Protein AF-R6NV77-F1 (afdb_monomer_lite)

Radius of gyration: 31.21 Å; chains: 1; bounding box: 73×75×98 Å

Secondary structure (DSSP, 8-state):
-PPPPPP-PPP----HHHHHHHHHHHHHHHHHHHHHHHHHHHHHS-S-----------------------------------------------------------TT--SS--EEEEEEEEEETTTTEEE-HHHHHGGGB-S--EEE-TTSEEEE-SB--TT-EEEEEEETTEEEEEETTS-EEEEEEEEEETTEEEEEEEESSSEEEEEEEB---

Foldseek 3Di:
DDDDDDDDDDDPDDPPVNVVVVVVVVVVVVVVVVVVVVVCVVVVPPPDDDDDDDDDDDDDDDDDDDDDDDDDDDDDDDDDDDDDDDDDDDDDDDDDPDPPPPDPDDPDLLFFAWFFKFWAWKAQQVVRGTDGLCRLCPPQQPQGTKTTGSVQKIAGVRGDDPFRIAGWTDDPQKIWTQTPVRDIWIWHQPDDDVSHRAKIWTDRPRMTIIIGTDHDD

Sequence (217 aa):
MKAKHAEKRPKITISLWLFIAIIAFLVLLIIGITFYSVQRELNSDNKNNNTTIAATEQMTAAETTQAVTEETTEKSIQKTTEESTEKEEAAVEPTTQAIVVSGAESADKNLNFDAEMYPYKAFDNVGKRDASVKEVFGSVYGGEGITFDKNGLFSDNITQSEYNYGAYTVTDGVINMTYSNDKNKSAEIISYKGNVPSEIKIDYVGYDVYFKIGSAN

pLDDT: mean 70.78, std 26.71, range [26.73, 97.94]

Structure (mmCIF, N/CA/C/O backbone):
data_AF-R6NV77-F1
#
_entry.id   AF-R6NV77-F1
#
loop_
_atom_site.group_PDB
_atom_site.id
_atom_site.type_symbol
_atom_site.label_atom_id
_atom_site.label_alt_id
_atom_site.label_comp_id
_atom_site.label_asym_id
_atom_site.label_entity_id
_atom_site.label_seq_id
_atom_site.pdbx_PDB_ins_code
_atom_site.Cartn_x
_atom_site.Cartn_y
_atom_site.Cartn_z
_atom_site.occupancy
_atom_site.B_iso_or_equiv
_atom_site.auth_seq_id
_atom_site.auth_comp_id
_atom_site.auth_asym_id
_atom_site.auth_atom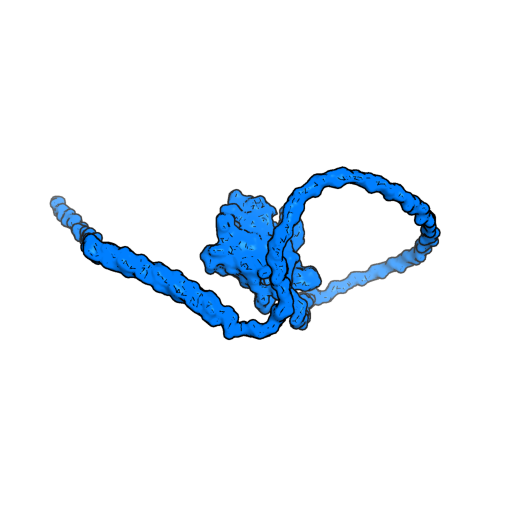_id
_atom_site.pdbx_PDB_model_num
ATOM 1 N N . MET A 1 1 ? 39.778 -28.084 -47.500 1.00 41.47 1 MET A N 1
ATOM 2 C CA . MET A 1 1 ? 38.915 -27.354 -46.543 1.00 41.47 1 MET A CA 1
ATOM 3 C C . MET A 1 1 ? 37.558 -27.138 -47.204 1.00 41.47 1 MET A C 1
ATOM 5 O O . MET A 1 1 ? 37.530 -26.585 -48.294 1.00 41.47 1 MET A O 1
ATOM 9 N N . LYS A 1 2 ? 36.460 -27.656 -46.634 1.00 48.25 2 LYS A N 1
ATOM 10 C CA . LYS A 1 2 ? 35.102 -27.486 -47.186 1.00 48.25 2 LYS A CA 1
ATOM 11 C C . LYS A 1 2 ? 34.475 -26.224 -46.589 1.00 48.25 2 LYS A C 1
ATOM 13 O O . LYS A 1 2 ? 34.337 -26.136 -45.372 1.00 48.25 2 LYS A O 1
ATOM 18 N N . ALA A 1 3 ? 34.128 -25.258 -47.435 1.00 53.84 3 ALA A N 1
ATOM 19 C CA . ALA A 1 3 ? 33.416 -24.053 -47.026 1.00 53.84 3 ALA A CA 1
ATOM 20 C C . ALA A 1 3 ? 31.988 -24.415 -46.585 1.00 53.84 3 ALA A C 1
ATOM 22 O O . ALA A 1 3 ? 31.255 -25.081 -47.316 1.00 53.84 3 ALA A O 1
ATOM 23 N N . LYS A 1 4 ? 31.603 -23.998 -45.374 1.00 55.06 4 LYS A N 1
ATOM 24 C CA . LYS A 1 4 ? 30.219 -24.069 -44.893 1.00 55.06 4 LYS A CA 1
ATOM 25 C C . LYS A 1 4 ? 29.412 -22.972 -45.589 1.00 55.06 4 LYS A C 1
ATOM 27 O O . LYS A 1 4 ? 29.751 -21.798 -45.474 1.00 55.06 4 LYS A O 1
ATOM 32 N N . HIS A 1 5 ? 28.354 -23.355 -46.299 1.00 58.06 5 HIS A N 1
ATOM 33 C CA . HIS A 1 5 ? 27.363 -22.414 -46.813 1.00 58.06 5 HIS A CA 1
ATOM 34 C C . HIS A 1 5 ? 26.634 -21.746 -45.640 1.00 58.06 5 HIS A C 1
ATOM 36 O O . HIS A 1 5 ? 26.087 -22.429 -44.778 1.00 58.06 5 HIS A O 1
ATOM 42 N N . ALA A 1 6 ? 26.642 -20.413 -45.608 1.00 62.34 6 ALA A N 1
ATOM 43 C CA . ALA A 1 6 ? 25.845 -19.625 -44.679 1.00 62.34 6 ALA A CA 1
ATOM 44 C C . ALA A 1 6 ? 24.372 -19.643 -45.115 1.00 62.34 6 ALA A C 1
ATOM 46 O O . ALA A 1 6 ? 24.039 -19.280 -46.246 1.00 62.34 6 ALA A O 1
ATOM 47 N N . GLU A 1 7 ? 23.500 -20.078 -44.213 1.00 64.56 7 GLU A N 1
ATOM 48 C CA . GLU A 1 7 ? 22.056 -20.159 -44.411 1.00 64.56 7 GLU A CA 1
ATOM 49 C C . GLU A 1 7 ? 21.443 -18.747 -44.359 1.00 64.56 7 GLU A C 1
ATOM 51 O O . GLU A 1 7 ? 21.644 -17.991 -43.403 1.00 64.56 7 GLU A O 1
ATOM 56 N N . LYS A 1 8 ? 20.733 -18.344 -45.421 1.00 64.06 8 LYS A N 1
ATOM 57 C CA . LYS A 1 8 ? 20.095 -17.023 -45.500 1.00 64.06 8 LYS A CA 1
ATOM 58 C C . LYS A 1 8 ? 18.827 -17.016 -44.646 1.00 64.06 8 LYS A C 1
ATOM 60 O O . LYS A 1 8 ? 17.858 -17.691 -44.975 1.00 64.06 8 LYS A O 1
ATOM 65 N N . ARG A 1 9 ? 18.815 -16.205 -43.583 1.00 63.31 9 ARG A N 1
ATOM 66 C CA . ARG A 1 9 ? 17.615 -15.953 -42.770 1.00 63.31 9 ARG A CA 1
ATOM 67 C C . ARG A 1 9 ? 16.578 -15.161 -43.584 1.00 63.31 9 ARG A C 1
ATOM 69 O O . ARG A 1 9 ? 16.954 -14.143 -44.177 1.00 63.31 9 ARG A O 1
ATOM 76 N N . PRO A 1 10 ? 15.299 -15.573 -43.613 1.00 60.91 10 PRO A N 1
ATOM 77 C CA . PRO A 1 10 ? 14.260 -14.826 -44.308 1.00 60.91 10 PRO A CA 1
ATOM 78 C C . PRO A 1 10 ? 14.007 -13.499 -43.582 1.00 60.91 10 PRO A C 1
ATOM 80 O O . PRO A 1 10 ? 13.713 -13.469 -42.389 1.00 60.91 10 PRO A O 1
ATOM 83 N N . LYS A 1 11 ? 14.143 -12.383 -44.303 1.00 62.22 11 LYS A N 1
ATOM 84 C CA . LYS A 1 11 ? 13.717 -11.066 -43.820 1.00 62.22 11 LYS A CA 1
ATOM 85 C C . LYS A 1 11 ? 12.216 -10.958 -44.068 1.00 62.22 11 LYS A C 1
ATOM 87 O O . LYS A 1 11 ? 11.791 -10.994 -45.218 1.00 62.22 11 LYS A O 1
ATOM 92 N N . ILE A 1 12 ? 11.425 -10.850 -43.004 1.00 64.19 12 ILE A N 1
ATOM 93 C CA . ILE A 1 12 ? 9.983 -10.607 -43.105 1.00 64.19 12 ILE A CA 1
ATOM 94 C C . ILE A 1 12 ? 9.796 -9.175 -43.617 1.00 64.19 12 ILE A C 1
ATOM 96 O O . ILE A 1 12 ? 9.986 -8.208 -42.885 1.00 64.19 12 ILE A O 1
ATOM 100 N N . THR A 1 13 ? 9.476 -9.036 -44.899 1.00 66.50 13 THR A N 1
ATOM 101 C CA . THR A 1 13 ? 9.107 -7.761 -45.517 1.00 66.50 13 THR A CA 1
ATOM 102 C C . THR A 1 13 ? 7.596 -7.603 -45.413 1.00 66.50 13 THR A C 1
ATOM 104 O O . THR A 1 13 ? 6.850 -8.196 -46.192 1.00 66.50 13 THR A O 1
ATOM 107 N N . ILE A 1 14 ? 7.133 -6.837 -44.426 1.00 69.12 14 ILE A N 1
ATOM 108 C CA . ILE A 1 14 ? 5.719 -6.463 -44.322 1.00 69.12 14 ILE A CA 1
ATOM 109 C C . ILE A 1 14 ? 5.406 -5.516 -45.482 1.00 69.12 14 ILE A C 1
ATOM 111 O O . ILE A 1 14 ? 6.092 -4.514 -45.678 1.00 69.12 14 ILE A O 1
ATOM 115 N N . SER A 1 15 ? 4.393 -5.861 -46.279 1.00 78.62 15 SER A N 1
ATOM 116 C CA . SER A 1 15 ? 3.932 -5.011 -47.377 1.00 78.62 15 SER A CA 1
ATOM 117 C C . SER A 1 15 ? 3.481 -3.658 -46.826 1.00 78.62 15 SER A C 1
ATOM 119 O O . SER A 1 15 ? 2.706 -3.606 -45.872 1.00 78.62 15 SER A O 1
ATOM 121 N N . LEU A 1 16 ? 3.928 -2.560 -47.441 1.00 75.00 16 LEU A N 1
ATOM 122 C CA . LEU A 1 16 ? 3.556 -1.195 -47.047 1.00 75.00 16 LEU A CA 1
ATOM 123 C C . LEU A 1 16 ? 2.028 -1.002 -47.005 1.00 75.00 16 LEU A C 1
ATOM 125 O O . LEU A 1 16 ? 1.507 -0.316 -46.132 1.00 75.00 16 LEU A O 1
ATOM 129 N N . TRP A 1 17 ? 1.306 -1.679 -47.900 1.00 77.50 17 TRP A N 1
ATOM 130 C CA . TRP A 1 17 ? -0.159 -1.696 -47.923 1.00 77.50 17 TRP A CA 1
ATOM 131 C C . TRP A 1 17 ? -0.771 -2.340 -46.675 1.00 77.50 17 TRP A C 1
ATOM 133 O O . TRP A 1 17 ? -1.757 -1.839 -46.139 1.00 77.50 17 TRP A O 1
ATOM 143 N N . LEU A 1 18 ? -0.163 -3.423 -46.181 1.00 81.25 18 LEU A N 1
ATOM 144 C CA . LEU A 1 18 ? -0.608 -4.097 -44.962 1.00 81.25 18 LEU A CA 1
ATOM 145 C C . LEU A 1 18 ? -0.386 -3.205 -43.735 1.00 81.25 18 LEU A C 1
ATOM 147 O O . LEU A 1 18 ? -1.237 -3.145 -42.855 1.00 81.25 18 LEU A O 1
ATOM 151 N N . PHE A 1 19 ? 0.720 -2.461 -43.705 1.00 84.00 19 PHE A N 1
ATOM 152 C CA . PHE A 1 19 ? 1.016 -1.519 -42.626 1.00 84.00 19 PHE A CA 1
ATOM 153 C C . PHE A 1 19 ? -0.011 -0.376 -42.548 1.00 84.00 19 PHE A C 1
ATOM 155 O O . PHE A 1 19 ? -0.514 -0.072 -41.469 1.00 84.00 19 PHE A O 1
ATOM 162 N N . ILE A 1 20 ? -0.395 0.201 -43.693 1.00 86.94 20 ILE A N 1
ATOM 163 C CA . ILE A 1 20 ? -1.418 1.260 -43.757 1.00 86.94 20 ILE A CA 1
ATOM 164 C C . ILE A 1 20 ? -2.790 0.732 -43.310 1.00 86.94 20 ILE A C 1
ATOM 166 O O . ILE A 1 20 ? -3.487 1.404 -42.550 1.00 86.94 20 ILE A O 1
ATOM 170 N N . ALA A 1 21 ? -3.164 -0.485 -43.723 1.00 88.00 21 ALA A N 1
ATOM 171 C CA . ALA A 1 21 ? -4.424 -1.109 -43.315 1.00 88.00 21 ALA A CA 1
ATOM 172 C C . ALA A 1 21 ? -4.501 -1.338 -41.795 1.00 88.00 21 ALA A C 1
ATOM 174 O O . ALA A 1 21 ? -5.539 -1.087 -41.184 1.00 88.00 21 ALA A O 1
ATOM 175 N N . ILE A 1 22 ? -3.393 -1.756 -41.173 1.00 88.75 22 ILE A N 1
ATOM 176 C CA . ILE A 1 22 ? -3.309 -1.941 -39.717 1.00 88.75 22 ILE A CA 1
ATOM 177 C C . ILE A 1 22 ? -3.490 -0.605 -38.989 1.00 88.75 22 ILE A C 1
ATOM 179 O O . ILE A 1 22 ? -4.245 -0.537 -38.023 1.00 88.75 22 ILE A O 1
ATOM 183 N N . ILE A 1 23 ? -2.851 0.467 -39.468 1.00 88.88 23 ILE A N 1
ATOM 184 C CA . ILE A 1 23 ? -2.994 1.798 -38.861 1.00 88.88 23 ILE A CA 1
ATOM 185 C C . ILE A 1 23 ? -4.442 2.288 -38.959 1.00 88.88 23 ILE A C 1
ATOM 187 O O . ILE A 1 23 ? -4.997 2.749 -37.965 1.00 88.88 23 ILE A O 1
ATOM 191 N N . ALA A 1 24 ? -5.076 2.145 -40.126 1.00 89.31 24 ALA A N 1
ATOM 192 C CA . ALA A 1 24 ? -6.474 2.535 -40.308 1.00 89.31 24 ALA A CA 1
ATOM 193 C C . ALA A 1 24 ? -7.413 1.768 -39.358 1.00 89.31 24 ALA A C 1
ATOM 195 O O . ALA A 1 24 ? -8.319 2.359 -38.769 1.00 89.31 24 ALA A O 1
ATOM 196 N N . PHE A 1 25 ? -7.161 0.472 -39.154 1.00 91.25 25 PHE A N 1
ATOM 197 C CA . PHE A 1 25 ? -7.913 -0.343 -38.203 1.00 91.25 25 PHE A CA 1
ATOM 198 C C . PHE A 1 25 ? -7.703 0.106 -36.749 1.00 91.25 25 PHE A C 1
ATOM 200 O O . PHE A 1 25 ? -8.674 0.222 -36.003 1.00 91.25 25 PHE A O 1
ATOM 207 N N . LEU A 1 26 ? -6.465 0.418 -36.350 1.00 89.50 26 LEU A N 1
ATOM 208 C CA . LEU A 1 26 ? -6.159 0.906 -35.000 1.00 89.50 26 LEU A CA 1
ATOM 209 C C . LEU A 1 26 ? -6.860 2.235 -34.693 1.00 89.50 26 LEU A C 1
ATOM 211 O O . LEU A 1 26 ? -7.395 2.401 -33.600 1.00 89.50 26 LEU A O 1
ATOM 215 N N . VAL A 1 27 ? -6.923 3.155 -35.660 1.00 91.75 27 VAL A N 1
ATOM 216 C CA . VAL A 1 27 ? -7.635 4.433 -35.491 1.00 91.75 27 VAL A CA 1
ATOM 217 C C . VAL A 1 27 ? -9.137 4.207 -35.289 1.00 91.75 27 VAL A C 1
ATOM 219 O O . VAL A 1 27 ? -9.721 4.781 -34.371 1.00 91.75 27 VAL A O 1
ATOM 222 N N . LEU A 1 28 ? -9.762 3.337 -36.089 1.00 91.00 28 LEU A N 1
ATOM 223 C CA . LEU A 1 28 ? -11.183 2.997 -35.926 1.00 91.00 28 LEU A CA 1
ATOM 224 C C . LEU A 1 28 ? -11.470 2.305 -34.589 1.00 91.00 28 LEU A C 1
ATOM 226 O O . LEU A 1 28 ? -12.510 2.555 -33.982 1.00 91.00 28 LEU A O 1
ATOM 230 N N . LEU A 1 29 ? -10.546 1.472 -34.112 1.00 91.75 29 LEU A N 1
ATOM 231 C CA . LEU A 1 29 ? -10.671 0.782 -32.832 1.00 91.75 29 LEU A CA 1
ATOM 232 C C . LEU A 1 29 ? -10.625 1.763 -31.652 1.00 91.75 29 LEU A C 1
ATOM 234 O O . LEU A 1 29 ? -11.455 1.662 -30.752 1.00 91.75 29 LEU A O 1
ATOM 238 N N . ILE A 1 30 ? -9.732 2.758 -31.690 1.00 89.06 30 ILE A N 1
ATOM 239 C CA . ILE A 1 30 ? -9.668 3.814 -30.666 1.00 89.06 30 ILE A CA 1
ATOM 240 C C . ILE A 1 30 ? -10.975 4.621 -30.642 1.00 89.06 30 ILE A C 1
ATOM 242 O O . ILE A 1 30 ? -11.536 4.829 -29.570 1.00 89.06 30 ILE A O 1
ATOM 246 N N . ILE A 1 31 ? -11.497 5.015 -31.811 1.00 89.25 31 ILE A N 1
ATOM 247 C CA . ILE A 1 31 ? -12.770 5.754 -31.918 1.00 89.25 31 ILE A CA 1
ATOM 248 C C . ILE A 1 31 ? -13.949 4.912 -31.406 1.00 89.25 31 ILE A C 1
ATOM 250 O O . ILE A 1 31 ? -14.829 5.423 -30.717 1.00 89.25 31 ILE A O 1
ATOM 254 N N . GLY A 1 32 ? -13.972 3.614 -31.717 1.00 87.81 32 GLY A N 1
ATOM 255 C CA . GLY A 1 32 ? -15.009 2.702 -31.234 1.00 87.81 32 GLY A CA 1
ATOM 256 C C . GLY A 1 32 ? -15.009 2.566 -29.710 1.00 87.81 32 GLY A C 1
ATOM 257 O O . GLY A 1 32 ? -16.074 2.607 -29.096 1.00 87.81 32 GLY A O 1
ATOM 258 N N . ILE A 1 33 ? -13.826 2.461 -29.095 1.00 87.00 33 ILE A N 1
ATOM 259 C CA . ILE A 1 33 ? -13.684 2.363 -27.635 1.00 87.00 33 ILE A CA 1
ATOM 260 C C . ILE A 1 33 ? -14.110 3.668 -26.958 1.00 87.00 33 ILE A C 1
ATOM 262 O O . ILE A 1 33 ? -14.877 3.621 -26.000 1.00 87.00 33 ILE A O 1
ATOM 266 N N . THR A 1 34 ? -13.674 4.830 -27.456 1.00 82.50 34 THR A N 1
ATOM 267 C CA . THR A 1 34 ? -14.047 6.119 -26.847 1.00 82.50 34 THR A CA 1
ATOM 268 C C . THR A 1 34 ? -15.545 6.386 -26.960 1.00 82.50 34 THR A C 1
ATOM 270 O O . THR A 1 34 ? -16.166 6.784 -25.977 1.00 82.50 34 THR A O 1
ATOM 273 N N . PHE A 1 35 ? -16.155 6.092 -28.112 1.00 85.62 35 PHE A N 1
ATOM 274 C CA . PHE A 1 35 ? -17.602 6.213 -28.292 1.00 85.62 35 PHE A CA 1
ATOM 275 C C . PHE A 1 35 ? -18.386 5.254 -27.383 1.00 85.62 35 PHE A C 1
ATOM 277 O O . PHE A 1 35 ? -19.382 5.651 -26.778 1.00 85.62 35 PHE A O 1
ATOM 284 N N . TYR A 1 36 ? -17.928 4.006 -27.249 1.00 84.31 36 TYR A N 1
ATOM 285 C CA . TYR A 1 36 ? -18.555 3.018 -26.371 1.00 84.31 36 TYR A CA 1
ATOM 286 C C . TYR A 1 36 ? -18.460 3.408 -24.889 1.00 84.31 36 TYR A C 1
ATOM 288 O O . TYR A 1 36 ? -19.457 3.313 -24.175 1.00 84.31 36 TYR A O 1
ATOM 296 N N . SER A 1 37 ? -17.303 3.895 -24.431 1.00 77.62 37 SER A N 1
ATOM 297 C CA . SER A 1 37 ? -17.117 4.347 -23.045 1.00 77.62 37 SER A CA 1
ATOM 298 C C . SER A 1 37 ? -17.998 5.550 -22.708 1.00 77.62 37 SER A C 1
ATOM 300 O O . SER A 1 37 ? -18.672 5.528 -21.685 1.00 77.62 37 SER A O 1
ATOM 302 N N . VAL A 1 38 ? -18.085 6.548 -23.598 1.00 76.50 38 VAL A N 1
ATOM 303 C CA . VAL A 1 38 ? -18.959 7.721 -23.401 1.00 76.50 38 VAL A CA 1
ATOM 304 C C . VAL A 1 38 ? -20.439 7.320 -23.360 1.00 76.50 38 VAL A C 1
ATOM 306 O O . VAL A 1 38 ? -21.181 7.786 -22.500 1.00 76.50 38 VAL A O 1
ATOM 309 N N . GLN A 1 39 ? -20.881 6.414 -24.239 1.00 70.44 39 GLN A N 1
ATOM 310 C CA . GLN A 1 39 ? -22.260 5.905 -24.220 1.00 70.44 39 GLN A CA 1
ATOM 311 C C . GLN A 1 39 ? -22.565 5.051 -22.983 1.00 70.44 39 GLN A C 1
ATOM 313 O O . GLN A 1 39 ? -23.703 5.034 -22.513 1.00 70.44 39 GLN A O 1
ATOM 318 N N . ARG A 1 40 ? -21.576 4.323 -22.452 1.00 71.44 40 ARG A N 1
ATOM 319 C CA . ARG A 1 40 ? -21.715 3.580 -21.195 1.00 71.44 40 ARG A CA 1
ATOM 320 C C . ARG A 1 40 ? -21.873 4.532 -20.012 1.00 71.44 40 ARG A C 1
ATOM 322 O O . ARG A 1 40 ? -22.742 4.272 -19.187 1.00 71.44 40 ARG A O 1
ATOM 329 N N . GLU A 1 41 ? -21.080 5.600 -19.946 1.00 65.69 41 GLU A N 1
ATOM 330 C CA . GLU A 1 41 ? -21.175 6.637 -18.907 1.00 65.69 41 GLU A CA 1
ATOM 331 C C . GLU A 1 41 ? -22.589 7.246 -18.897 1.00 65.69 41 GLU A C 1
ATOM 333 O O . GLU A 1 41 ? -23.302 7.153 -17.903 1.00 65.69 41 GLU A O 1
ATOM 338 N N . LEU A 1 42 ? -23.067 7.706 -20.062 1.00 59.56 42 LEU A N 1
ATOM 339 C CA . LEU A 1 42 ? -24.385 8.340 -20.213 1.00 59.56 42 LEU A CA 1
ATOM 340 C C . LEU A 1 42 ? -25.571 7.397 -19.940 1.00 59.56 42 LEU A C 1
ATOM 342 O O . LEU A 1 42 ? -26.632 7.844 -19.511 1.00 59.56 42 LEU A O 1
ATOM 346 N N . ASN A 1 43 ? -25.419 6.092 -20.187 1.00 60.03 43 ASN A N 1
ATOM 347 C CA . ASN A 1 43 ? -26.457 5.095 -19.895 1.00 60.03 43 ASN A CA 1
ATOM 348 C C . ASN A 1 43 ? -26.370 4.513 -18.474 1.00 60.03 43 ASN A C 1
ATOM 350 O O . ASN A 1 43 ? -27.256 3.749 -18.081 1.00 60.03 43 ASN A O 1
ATOM 354 N N . SER A 1 44 ? -25.325 4.844 -17.709 1.00 57.19 44 SER A N 1
ATOM 355 C CA . SER A 1 44 ? -25.174 4.405 -16.315 1.00 57.19 44 SER A CA 1
ATOM 356 C C . SER A 1 44 ? -25.900 5.330 -15.329 1.00 57.19 44 SER A C 1
ATOM 358 O O . SER A 1 44 ? -26.232 4.888 -14.230 1.00 57.19 44 SER A O 1
ATOM 360 N N . ASP A 1 45 ? -26.273 6.543 -15.752 1.00 54.69 45 ASP A N 1
ATOM 361 C CA . ASP A 1 45 ? -26.936 7.559 -14.916 1.00 54.69 45 ASP A CA 1
ATOM 362 C C . ASP A 1 45 ? -28.442 7.325 -14.668 1.00 54.69 45 ASP A C 1
ATOM 364 O O . ASP A 1 45 ? -29.126 8.170 -14.093 1.00 54.69 45 ASP A O 1
ATOM 368 N N . ASN A 1 46 ? -28.999 6.169 -15.047 1.00 55.84 46 ASN A N 1
ATOM 369 C CA . ASN A 1 46 ? -30.412 5.847 -14.801 1.00 55.84 46 ASN A CA 1
ATOM 370 C C . ASN A 1 46 ? -30.609 4.579 -13.959 1.00 55.84 46 ASN A C 1
ATOM 372 O O . ASN A 1 46 ? -31.357 3.675 -14.335 1.00 55.84 46 ASN A O 1
ATOM 376 N N . LYS A 1 47 ? -29.938 4.510 -12.804 1.00 51.22 47 LYS A N 1
ATOM 377 C CA . LYS A 1 47 ? -30.321 3.631 -11.686 1.00 51.22 47 LYS A CA 1
ATOM 378 C C . LYS A 1 47 ? -29.928 4.238 -10.336 1.00 51.22 47 LYS A C 1
ATOM 380 O O . LYS A 1 47 ? -29.035 3.737 -9.671 1.00 51.22 47 LYS A O 1
ATOM 385 N N . ASN A 1 48 ? -30.658 5.258 -9.903 1.00 41.41 48 ASN A N 1
ATOM 386 C CA . ASN A 1 48 ? -31.389 5.277 -8.631 1.00 41.41 48 ASN A CA 1
ATOM 387 C C . ASN A 1 48 ? -31.841 6.701 -8.287 1.00 41.41 48 ASN A C 1
ATOM 389 O O . ASN A 1 48 ? -31.275 7.722 -8.649 1.00 41.41 48 ASN A O 1
ATOM 393 N N . ASN A 1 49 ? -32.992 6.712 -7.653 1.00 48.75 49 ASN A N 1
ATOM 394 C CA . ASN A 1 49 ? -33.820 7.823 -7.266 1.00 48.75 49 ASN A CA 1
ATOM 395 C C . ASN A 1 49 ? -33.426 8.367 -5.886 1.00 48.75 49 ASN A C 1
ATOM 397 O O . ASN A 1 49 ? -33.072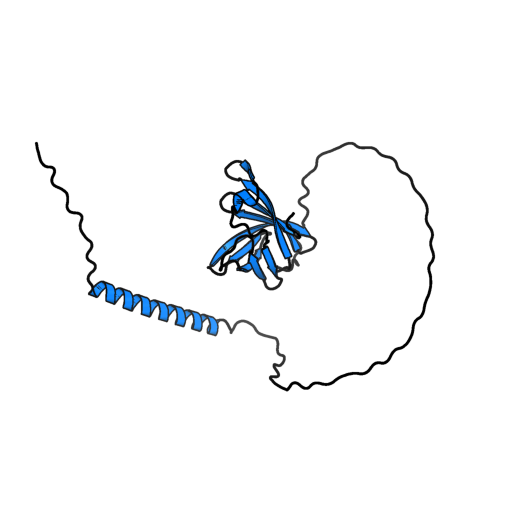 7.613 -4.987 1.00 48.75 49 ASN A O 1
ATOM 401 N N . ASN A 1 50 ? -33.696 9.666 -5.730 1.00 41.12 50 ASN A N 1
ATOM 402 C CA . ASN A 1 50 ? -33.898 10.412 -4.487 1.00 41.12 50 ASN A CA 1
ATOM 403 C C . ASN A 1 50 ? -32.647 10.958 -3.776 1.00 41.12 50 ASN A C 1
ATOM 405 O O . ASN A 1 50 ? -32.092 10.324 -2.886 1.00 41.12 50 ASN A O 1
ATOM 409 N N . THR A 1 51 ? -32.317 12.224 -4.049 1.00 32.31 51 THR A N 1
ATOM 410 C CA . THR A 1 51 ? -32.563 13.323 -3.092 1.00 32.31 51 THR A CA 1
ATOM 411 C C . THR A 1 51 ? -32.394 14.665 -3.807 1.00 32.31 51 THR A C 1
ATOM 413 O O . THR A 1 51 ? -31.318 15.029 -4.268 1.00 32.31 51 THR A O 1
ATOM 416 N N . THR A 1 52 ? -33.498 15.400 -3.906 1.00 37.72 52 THR A N 1
ATOM 417 C CA . THR A 1 52 ? -33.534 16.836 -4.195 1.00 37.72 52 THR A CA 1
ATOM 418 C C . THR A 1 52 ? -32.827 17.593 -3.069 1.00 37.72 52 THR A C 1
ATOM 420 O O . THR A 1 52 ? -33.124 17.312 -1.914 1.00 37.72 52 THR A O 1
ATOM 423 N N . ILE A 1 53 ? -31.962 18.566 -3.386 1.00 34.94 53 ILE A N 1
ATOM 424 C CA . ILE A 1 53 ? -32.053 19.978 -2.945 1.00 34.94 53 ILE A CA 1
ATOM 425 C C . ILE A 1 53 ? -30.917 20.800 -3.595 1.00 34.94 53 ILE A C 1
ATOM 427 O O . ILE A 1 53 ? -29.741 20.630 -3.300 1.00 34.94 53 ILE A O 1
ATOM 431 N N . ALA A 1 54 ? -31.358 21.687 -4.492 1.00 33.19 54 ALA A N 1
ATOM 432 C CA . ALA A 1 54 ? -30.853 23.013 -4.863 1.00 33.19 54 ALA A CA 1
ATOM 433 C C . ALA A 1 54 ? -29.337 23.250 -5.030 1.00 33.19 54 ALA A C 1
ATOM 435 O O . ALA A 1 54 ? -28.620 23.564 -4.084 1.00 33.19 54 ALA A O 1
ATOM 436 N N . ALA A 1 55 ? -28.916 23.304 -6.297 1.00 34.94 55 ALA A N 1
ATOM 437 C CA . ALA A 1 55 ? -27.867 24.212 -6.738 1.00 34.94 55 ALA A CA 1
ATOM 438 C C . ALA A 1 55 ? -28.436 25.642 -6.818 1.00 34.94 55 ALA A C 1
ATOM 440 O O . ALA A 1 55 ? -29.435 25.870 -7.501 1.00 34.94 55 ALA A O 1
ATOM 441 N N . THR A 1 56 ? -27.780 26.595 -6.157 1.00 32.91 56 THR A N 1
ATOM 442 C CA . THR A 1 56 ? -27.853 28.015 -6.519 1.00 32.91 56 THR A CA 1
ATOM 443 C C . THR A 1 56 ? -26.451 28.435 -6.928 1.00 32.91 56 THR A C 1
ATOM 445 O O . THR A 1 56 ? -25.515 28.382 -6.131 1.00 32.91 56 THR A O 1
ATOM 448 N N . GLU A 1 57 ? -26.316 28.799 -8.196 1.00 34.59 57 GLU A N 1
ATOM 449 C CA . GLU A 1 57 ? -25.098 29.315 -8.799 1.00 34.59 57 GLU A CA 1
ATOM 450 C C . GLU A 1 57 ? -24.824 30.773 -8.388 1.00 34.59 57 GLU A C 1
ATOM 452 O O . GLU A 1 57 ? -25.727 31.597 -8.279 1.00 34.59 57 GLU A O 1
ATOM 457 N N . GLN A 1 58 ? -23.524 31.051 -8.287 1.00 28.62 58 GLN A N 1
ATOM 458 C CA . GLN A 1 58 ? -22.811 32.251 -8.736 1.00 28.62 58 GLN A CA 1
ATOM 459 C C . GLN A 1 58 ? -22.883 33.610 -8.007 1.00 28.62 58 GLN A C 1
ATOM 461 O O . GLN A 1 58 ? -23.900 34.285 -7.925 1.00 28.62 58 GLN A O 1
ATOM 466 N N . MET A 1 59 ? -21.642 34.067 -7.763 1.00 27.48 59 MET A N 1
ATOM 467 C CA . MET A 1 59 ? -21.090 35.431 -7.804 1.00 27.48 59 MET A CA 1
ATOM 468 C C . MET A 1 59 ? -21.399 36.373 -6.636 1.00 27.48 59 MET A C 1
ATOM 470 O O . MET A 1 59 ? -22.540 36.759 -6.420 1.00 27.48 59 MET A O 1
ATOM 474 N N . THR A 1 60 ? -20.340 36.899 -5.996 1.00 27.17 60 THR A N 1
ATOM 475 C CA . THR A 1 60 ? -19.935 38.320 -6.124 1.00 27.17 60 THR A CA 1
ATOM 476 C C . THR A 1 60 ? -18.700 38.667 -5.268 1.00 27.17 60 THR A C 1
ATOM 478 O O . THR A 1 60 ? -18.608 38.284 -4.111 1.00 27.17 60 THR A O 1
ATOM 481 N N . ALA A 1 61 ? -17.780 39.379 -5.933 1.00 28.86 61 ALA A N 1
ATOM 482 C CA . ALA A 1 61 ? -16.790 40.395 -5.539 1.00 28.86 61 ALA A CA 1
ATOM 483 C C . ALA A 1 61 ? -16.068 40.402 -4.173 1.00 28.86 61 ALA A C 1
ATOM 485 O O . ALA A 1 61 ? -16.644 40.312 -3.095 1.00 28.86 61 ALA A O 1
ATOM 486 N N . ALA A 1 62 ? -14.768 40.685 -4.288 1.00 36.22 62 ALA A N 1
ATOM 487 C CA . ALA A 1 62 ? -13.881 41.180 -3.248 1.00 36.22 62 ALA A CA 1
ATOM 488 C C . ALA A 1 62 ? -14.234 42.613 -2.812 1.00 36.22 62 ALA A C 1
ATOM 490 O O . ALA A 1 62 ? -14.490 43.453 -3.670 1.00 36.22 62 ALA A O 1
ATOM 491 N N . GLU A 1 63 ? -14.096 42.911 -1.516 1.00 30.28 63 GLU A N 1
ATOM 492 C CA . GLU A 1 63 ? -13.694 44.239 -1.043 1.00 30.28 63 GLU A CA 1
ATOM 493 C C . GLU A 1 63 ? -13.094 44.192 0.375 1.00 30.28 63 GLU A C 1
ATOM 495 O O . GLU A 1 63 ? -13.529 43.455 1.258 1.00 30.28 63 GLU A O 1
ATOM 500 N N . THR A 1 64 ? -12.035 44.978 0.538 1.00 28.89 64 THR A N 1
ATOM 501 C CA . THR A 1 64 ? -11.222 45.233 1.733 1.00 28.89 64 THR A CA 1
ATOM 502 C C . THR A 1 64 ? -11.965 46.147 2.718 1.00 28.89 64 THR A C 1
ATOM 504 O O . THR A 1 64 ? -12.624 47.077 2.264 1.00 28.89 64 THR A O 1
ATOM 507 N N . THR A 1 65 ? -11.783 45.989 4.041 1.00 26.73 65 THR A N 1
ATOM 508 C CA . THR A 1 65 ? -11.283 47.036 4.981 1.00 26.73 65 THR A CA 1
ATOM 509 C C . THR A 1 65 ? -11.463 46.667 6.468 1.00 26.73 65 THR A C 1
ATOM 511 O O . THR A 1 65 ? -12.507 46.220 6.919 1.00 26.73 65 THR A O 1
ATOM 514 N N . GLN A 1 66 ? -10.348 46.888 7.167 1.00 27.67 66 GLN A N 1
ATOM 515 C CA . GLN A 1 66 ? -9.994 47.068 8.581 1.00 27.67 66 GLN A CA 1
ATOM 516 C C . GLN A 1 66 ? -11.051 47.198 9.704 1.00 27.67 66 GLN A C 1
ATOM 518 O O . GLN A 1 66 ? -11.978 47.991 9.627 1.00 27.67 66 GLN A O 1
ATOM 523 N N . ALA A 1 67 ? -10.674 46.540 10.816 1.00 29.06 67 ALA A N 1
ATOM 524 C CA . ALA A 1 67 ? -10.627 46.978 12.224 1.00 29.06 67 ALA A CA 1
ATOM 525 C C . ALA A 1 67 ? -11.910 47.447 12.941 1.00 29.06 67 ALA A C 1
ATOM 527 O O . ALA A 1 67 ? -12.540 48.416 12.545 1.00 29.06 67 ALA A O 1
ATOM 528 N N . VAL A 1 68 ? -12.177 46.874 14.123 1.00 27.95 68 VAL A N 1
ATOM 529 C CA . VAL A 1 68 ? -11.894 47.495 15.436 1.00 27.95 68 VAL A CA 1
ATOM 530 C C . VAL A 1 68 ? -12.293 46.537 16.576 1.00 27.95 68 VAL A C 1
ATOM 532 O O . VAL A 1 68 ? -13.301 45.842 16.528 1.00 27.95 68 VAL A O 1
ATOM 535 N N . THR A 1 69 ? -11.397 46.517 17.559 1.00 28.53 69 THR A N 1
ATOM 536 C CA . THR A 1 69 ? -11.410 46.063 18.955 1.00 28.53 69 THR A CA 1
ATOM 537 C C . THR A 1 69 ? -12.731 46.223 19.717 1.00 28.53 69 THR A C 1
ATOM 539 O O . THR A 1 69 ? -13.358 47.265 19.606 1.00 28.53 69 THR A O 1
ATOM 542 N N . GLU A 1 70 ? -13.034 45.287 20.625 1.00 31.25 70 GLU A N 1
ATOM 543 C CA . GLU A 1 70 ? -13.456 45.610 22.000 1.00 31.25 70 GLU A CA 1
ATOM 544 C C . GLU A 1 70 ? -13.168 44.427 22.948 1.00 31.25 70 GLU A C 1
ATOM 546 O O . GLU A 1 70 ? -13.461 43.269 2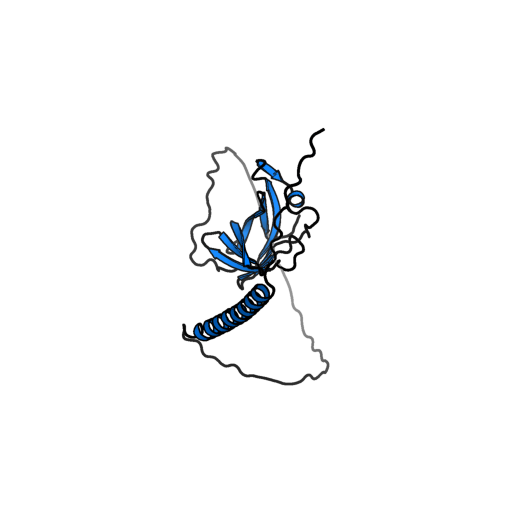2.653 1.00 31.25 70 GLU A O 1
ATOM 551 N N . GLU A 1 71 ? -12.493 44.746 24.057 1.00 28.61 71 GLU A N 1
ATOM 552 C CA . GLU A 1 71 ? -12.212 43.890 25.213 1.00 28.61 71 GLU A CA 1
ATOM 553 C C . GLU A 1 71 ? -13.508 43.440 25.911 1.00 28.61 71 GLU A C 1
ATOM 555 O O . GLU A 1 71 ? -14.552 44.056 25.711 1.00 28.61 71 GLU A O 1
ATOM 560 N N . THR A 1 72 ? -13.427 42.464 26.833 1.00 26.78 72 THR A N 1
ATOM 561 C CA . THR A 1 72 ? -13.810 42.658 28.258 1.00 26.78 72 THR A CA 1
ATOM 562 C C . THR A 1 72 ? -13.964 41.322 29.017 1.00 26.78 72 THR A C 1
ATOM 564 O O . THR A 1 72 ? -14.922 40.581 28.833 1.00 26.78 72 THR A O 1
ATOM 567 N N . THR A 1 73 ? -13.046 41.134 29.973 1.00 28.41 73 THR A N 1
ATOM 568 C CA . THR A 1 73 ? -13.241 40.635 31.355 1.00 28.41 73 THR A CA 1
ATOM 569 C C . THR A 1 73 ? -13.101 39.151 31.736 1.00 28.41 73 THR A C 1
ATOM 571 O O . THR A 1 73 ? -13.862 38.260 31.375 1.00 28.41 73 THR A O 1
ATOM 574 N N . GLU A 1 74 ? -12.121 38.997 32.631 1.00 30.19 74 GLU A N 1
ATOM 575 C CA . GLU A 1 74 ? -11.741 37.927 33.550 1.00 30.19 74 GLU A CA 1
ATOM 576 C C . GLU A 1 74 ? -12.795 37.551 34.613 1.00 30.19 74 GLU A C 1
ATOM 578 O O . GLU A 1 74 ? -13.513 38.406 35.129 1.00 30.19 74 GLU A O 1
ATOM 583 N N . LYS A 1 75 ? -12.751 36.289 35.069 1.00 28.25 75 LYS A N 1
ATOM 584 C CA . LYS A 1 75 ? -12.642 35.832 36.482 1.00 28.25 75 LYS A CA 1
ATOM 585 C C . LYS A 1 75 ? -12.958 34.320 36.536 1.00 28.25 75 LYS A C 1
ATOM 587 O O . LYS A 1 75 ? -13.793 33.868 35.774 1.00 28.25 75 LYS A O 1
ATOM 592 N N . SER A 1 76 ? -12.491 33.460 37.443 1.00 33.03 76 SER A N 1
ATOM 593 C CA . SER A 1 76 ? -11.429 33.422 38.455 1.00 33.03 76 SER A CA 1
ATOM 594 C C . SER A 1 76 ? -11.708 32.181 39.340 1.00 33.03 76 SER A C 1
ATOM 596 O O . SER A 1 76 ? -12.846 32.001 39.759 1.00 33.03 76 SER A O 1
ATOM 598 N N . ILE A 1 77 ? -10.655 31.412 39.668 1.00 31.75 77 ILE A N 1
ATOM 599 C CA . ILE A 1 77 ? -10.375 30.752 40.972 1.00 31.75 77 ILE A CA 1
ATOM 600 C C . ILE A 1 77 ? -10.911 29.329 41.342 1.00 31.75 77 ILE A C 1
ATOM 602 O O . ILE A 1 77 ? -12.097 29.105 41.534 1.00 31.75 77 ILE A O 1
ATOM 606 N N . GLN A 1 78 ? -9.899 28.458 41.587 1.00 31.00 78 GLN A N 1
ATOM 607 C CA . GLN A 1 78 ? -9.647 27.407 42.623 1.00 31.00 78 GLN A CA 1
ATOM 608 C C . GLN A 1 78 ? -10.501 26.122 42.692 1.00 31.00 78 GLN A C 1
ATOM 610 O O . GLN A 1 78 ? -11.717 26.171 42.752 1.00 31.00 78 GLN A O 1
ATOM 615 N N . LYS A 1 79 ? -9.906 24.915 42.582 1.00 32.00 79 LYS A N 1
ATOM 616 C CA . LYS A 1 79 ? -8.971 24.141 43.460 1.00 32.00 79 LYS A CA 1
ATOM 617 C C . LYS A 1 79 ? -9.680 23.452 44.638 1.00 32.00 79 LYS A C 1
ATOM 619 O O . LYS A 1 79 ? -10.140 24.126 45.547 1.00 32.00 79 LYS A O 1
ATOM 624 N N . THR A 1 80 ? -9.620 22.117 44.688 1.00 28.36 80 THR A N 1
ATOM 625 C CA . THR A 1 80 ? -9.436 21.323 45.922 1.00 28.36 80 THR A CA 1
ATOM 626 C C . THR A 1 80 ? -8.774 19.985 45.566 1.00 28.36 80 THR A C 1
ATOM 628 O O . THR A 1 80 ? -9.058 19.386 44.534 1.00 28.36 80 THR A O 1
ATOM 631 N N . THR A 1 81 ? -7.824 19.615 46.418 1.00 29.11 81 THR A N 1
ATOM 632 C CA . THR A 1 81 ? -6.929 18.452 46.444 1.00 29.11 81 THR A CA 1
ATOM 633 C C . THR A 1 81 ? -7.497 17.426 47.432 1.00 29.11 81 THR A C 1
ATOM 635 O O . THR A 1 81 ? -8.131 17.860 48.385 1.00 29.11 81 THR A O 1
ATOM 638 N N . GLU A 1 82 ? -7.252 16.123 47.246 1.00 31.47 82 GLU A N 1
ATOM 639 C CA . GLU A 1 82 ? -6.617 15.237 48.247 1.00 31.47 82 GLU A CA 1
ATOM 640 C C . GLU A 1 82 ? -6.456 13.791 47.740 1.00 31.47 82 GLU A C 1
ATOM 642 O O . GLU A 1 82 ? -7.102 13.349 46.794 1.00 31.47 82 GLU A O 1
ATOM 647 N N . GLU A 1 83 ? -5.473 13.137 48.345 1.00 28.78 83 GLU A N 1
ATOM 648 C CA . GLU A 1 83 ? -4.649 11.992 47.948 1.00 28.78 83 GLU A CA 1
ATOM 649 C C . GLU A 1 83 ? -4.865 10.816 48.929 1.00 28.78 83 GLU A C 1
ATOM 651 O O . GLU A 1 83 ? -5.522 11.006 49.951 1.00 28.78 83 GLU A O 1
ATOM 656 N N . SER A 1 84 ? -4.221 9.663 48.648 1.00 29.34 84 SER A N 1
ATOM 657 C CA . SER A 1 84 ? -3.750 8.604 49.587 1.00 29.34 84 SER A CA 1
ATOM 658 C C . SER A 1 84 ? -4.514 7.264 49.487 1.00 29.34 84 SER A C 1
ATOM 660 O O . SER A 1 84 ? -5.739 7.283 49.451 1.00 29.34 84 SER A O 1
ATOM 662 N N . THR A 1 85 ? -3.957 6.034 49.478 1.00 30.20 85 THR A N 1
ATOM 663 C CA . THR A 1 85 ? -2.608 5.378 49.488 1.00 30.20 85 THR A CA 1
ATOM 664 C C . THR A 1 85 ? -2.917 3.846 49.472 1.00 30.20 85 THR A C 1
ATOM 666 O O . THR A 1 85 ? -3.837 3.441 50.172 1.00 30.20 85 THR A O 1
ATOM 669 N N . GLU A 1 86 ? -2.465 3.010 48.518 1.00 32.09 86 GLU A N 1
ATOM 670 C CA . GLU A 1 86 ? -1.241 2.153 48.432 1.00 32.09 86 GLU A CA 1
ATOM 671 C C . GLU A 1 86 ? -1.357 0.674 48.927 1.00 32.09 86 GLU A C 1
ATOM 673 O O . GLU A 1 86 ? -2.059 0.382 49.892 1.00 32.09 86 GLU A O 1
ATOM 678 N N . LYS A 1 87 ? -0.553 -0.191 48.261 1.00 31.22 87 LYS A N 1
ATOM 679 C CA . LYS A 1 87 ? -0.094 -1.599 48.465 1.00 31.22 87 LYS A CA 1
ATOM 680 C C . LYS A 1 87 ? -0.915 -2.749 47.853 1.00 31.22 87 LYS A C 1
ATOM 682 O O . LYS A 1 87 ? -2.071 -2.925 48.204 1.00 31.22 87 LYS A O 1
ATOM 687 N N . GLU A 1 88 ? -0.453 -3.519 46.850 1.00 29.45 88 GLU A N 1
ATOM 688 C CA . GLU A 1 88 ? 0.802 -4.288 46.587 1.00 29.45 88 GLU A CA 1
ATOM 689 C C . GLU A 1 88 ? 0.801 -5.688 47.238 1.00 29.45 88 GLU A C 1
ATOM 691 O O . GLU A 1 88 ? 0.765 -5.775 48.459 1.00 29.45 88 GLU A O 1
ATOM 696 N N . GLU A 1 89 ? 0.804 -6.767 46.430 1.00 28.45 89 GLU A N 1
ATOM 697 C CA . GLU A 1 89 ? 1.864 -7.805 46.363 1.00 28.45 89 GLU A CA 1
ATOM 698 C C . GLU A 1 89 ? 1.500 -8.958 45.384 1.00 28.45 89 GLU A C 1
ATOM 700 O O . GLU A 1 89 ? 0.338 -9.215 45.072 1.00 28.45 89 GLU A O 1
ATOM 705 N N . ALA A 1 90 ? 2.543 -9.586 44.838 1.00 28.78 90 ALA A N 1
ATOM 706 C CA . ALA A 1 90 ? 2.629 -10.396 43.624 1.00 28.78 90 ALA A CA 1
ATOM 707 C C . ALA A 1 90 ? 2.334 -11.905 43.778 1.00 28.78 90 ALA A C 1
ATOM 709 O O . ALA A 1 90 ? 2.497 -12.461 44.858 1.00 28.78 90 ALA A O 1
ATOM 710 N N . ALA A 1 91 ? 2.055 -12.591 42.655 1.00 29.42 91 ALA A N 1
ATOM 711 C CA . ALA A 1 91 ? 2.623 -13.912 42.320 1.00 29.42 91 ALA A CA 1
ATOM 712 C C . ALA A 1 91 ? 2.306 -14.317 40.863 1.00 29.42 91 ALA A C 1
ATOM 714 O O . ALA A 1 91 ? 1.186 -14.172 40.381 1.00 29.42 91 ALA A O 1
ATOM 715 N N . VAL A 1 92 ? 3.330 -14.831 40.181 1.00 33.00 92 VAL A N 1
ATOM 716 C CA . VAL A 1 92 ? 3.391 -15.268 38.779 1.00 33.00 92 VAL A CA 1
ATOM 717 C C . VAL A 1 92 ? 3.225 -16.789 38.712 1.00 33.00 92 VAL A C 1
ATOM 719 O O . VAL A 1 92 ? 3.905 -17.467 39.468 1.00 33.00 92 VAL A O 1
ATOM 722 N N . GLU A 1 93 ? 2.448 -17.319 37.760 1.00 30.95 93 GLU A N 1
ATOM 723 C CA . GLU A 1 93 ? 2.843 -18.500 36.966 1.00 30.95 93 GLU A CA 1
ATOM 724 C C . GLU A 1 93 ? 2.159 -18.508 35.579 1.00 30.95 93 GLU A C 1
ATOM 726 O O . GLU A 1 93 ? 1.040 -18.006 35.439 1.00 30.95 93 GLU A O 1
ATOM 731 N N . PRO A 1 94 ? 2.830 -19.026 34.529 1.00 37.06 94 PRO A N 1
ATOM 732 C CA . PRO A 1 94 ? 2.446 -18.831 33.137 1.00 37.06 94 PRO A CA 1
ATOM 733 C C . PRO A 1 94 ? 1.654 -20.027 32.601 1.00 37.06 94 PRO A C 1
ATOM 735 O O . PRO A 1 94 ? 2.085 -21.171 32.715 1.00 37.06 94 PRO A O 1
ATOM 738 N N . THR A 1 95 ? 0.537 -19.789 31.920 1.00 31.16 95 THR A N 1
ATOM 739 C CA . THR A 1 95 ? -0.073 -20.826 31.077 1.00 31.16 95 THR A CA 1
ATOM 740 C C . THR A 1 95 ? -0.609 -20.230 29.782 1.00 31.16 95 THR A C 1
ATOM 742 O O . THR A 1 95 ? -1.529 -19.424 29.769 1.00 31.16 95 THR A O 1
ATOM 745 N N . THR A 1 96 ? 0.036 -20.658 28.696 1.00 35.84 96 THR A N 1
ATOM 746 C CA . THR A 1 96 ? -0.508 -20.824 27.345 1.00 35.84 96 THR A CA 1
ATOM 747 C C . THR A 1 96 ? -1.259 -19.621 26.776 1.00 35.84 96 THR A C 1
ATOM 749 O O . THR A 1 96 ? -2.477 -19.511 26.886 1.00 35.84 96 THR A O 1
ATOM 752 N N . GLN A 1 97 ? -0.525 -18.758 26.064 1.00 30.36 97 GLN A N 1
ATOM 753 C CA . GLN A 1 97 ? -1.122 -17.794 25.141 1.00 30.36 97 GLN A CA 1
ATOM 754 C C . GLN A 1 97 ? -1.837 -18.561 24.020 1.00 30.36 97 GLN A C 1
ATOM 756 O O . GLN A 1 97 ? -1.243 -18.930 23.008 1.00 30.36 97 GLN A O 1
ATOM 761 N N . ALA A 1 98 ? -3.125 -18.827 24.219 1.00 28.30 98 ALA A N 1
ATOM 762 C CA . ALA A 1 98 ? -4.043 -18.994 23.113 1.00 28.30 98 ALA A CA 1
ATOM 763 C C . ALA A 1 98 ? -4.049 -17.666 22.350 1.00 28.30 98 ALA A C 1
ATOM 765 O O . ALA A 1 98 ? -4.312 -16.613 22.931 1.00 28.30 98 ALA A O 1
ATOM 766 N N . ILE A 1 99 ? -3.715 -17.713 21.062 1.00 33.69 99 ILE A N 1
ATOM 767 C CA . ILE A 1 99 ? -3.893 -16.590 20.146 1.00 33.69 99 ILE A CA 1
ATOM 768 C C . ILE A 1 99 ? -5.400 -16.332 20.094 1.00 33.69 99 ILE A C 1
ATOM 770 O O . ILE A 1 99 ? -6.144 -17.020 19.397 1.00 33.69 99 ILE A O 1
ATOM 774 N N . VAL A 1 100 ? -5.864 -15.383 20.901 1.00 28.03 100 VAL A N 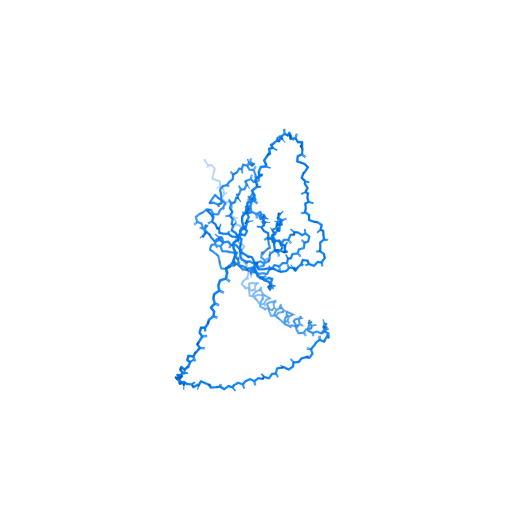1
ATOM 775 C CA . VAL A 1 100 ? -7.216 -14.853 20.798 1.00 28.03 100 VAL A CA 1
ATOM 776 C C . VAL A 1 100 ? -7.217 -13.999 19.539 1.00 28.03 100 VAL A C 1
ATOM 778 O O . VAL A 1 100 ? -6.697 -12.886 19.539 1.00 28.03 100 VAL A O 1
ATOM 781 N N . VAL A 1 101 ? -7.772 -14.544 18.457 1.00 40.97 101 VAL A N 1
ATOM 782 C CA . VAL A 1 101 ? -8.229 -13.761 17.306 1.00 40.97 101 VAL A CA 1
ATOM 783 C C . VAL A 1 101 ? -9.343 -12.857 17.833 1.00 40.97 101 VAL A C 1
ATOM 785 O O . VAL A 1 101 ? -10.506 -13.247 17.918 1.00 40.97 101 VAL A O 1
ATOM 788 N N . SER A 1 102 ? -8.963 -11.678 18.318 1.00 39.22 102 SER A N 1
ATOM 789 C CA . SER A 1 102 ? -9.897 -10.654 18.755 1.00 39.22 102 SER A CA 1
ATOM 790 C C . SER A 1 102 ? -10.375 -9.888 17.530 1.00 39.22 102 SER A C 1
ATOM 792 O O . SER A 1 102 ? -9.616 -9.206 16.849 1.00 39.22 102 SER A O 1
ATOM 794 N N . GLY A 1 103 ? -11.666 -10.006 17.244 1.00 37.12 103 GLY A N 1
ATOM 795 C CA . GLY A 1 103 ? -12.308 -9.173 16.240 1.00 37.12 103 GLY A CA 1
ATOM 796 C C . GLY A 1 103 ? -13.569 -9.794 15.687 1.00 37.12 103 GLY A C 1
ATOM 797 O O . GLY A 1 103 ? -13.618 -10.111 14.506 1.00 37.12 103 GLY A O 1
ATOM 798 N N . ALA A 1 104 ? -14.572 -9.957 16.551 1.00 37.09 104 ALA A N 1
ATOM 799 C CA . ALA A 1 104 ? -15.938 -10.214 16.134 1.00 37.09 104 ALA A CA 1
ATOM 800 C C . ALA A 1 104 ? -16.344 -9.249 15.006 1.00 37.09 104 ALA A C 1
ATOM 802 O O . ALA A 1 104 ? -16.115 -8.039 15.070 1.00 37.09 104 ALA A O 1
ATOM 803 N N . GLU A 1 105 ? -16.918 -9.847 13.972 1.00 52.78 105 GLU A N 1
ATOM 804 C CA . GLU A 1 105 ? -17.557 -9.238 12.818 1.00 52.78 105 GLU A CA 1
ATOM 805 C C . GLU A 1 105 ? -18.525 -8.136 13.284 1.00 52.78 105 GLU A C 1
ATOM 807 O O . GLU A 1 105 ? -19.524 -8.399 13.950 1.00 52.78 105 GLU A O 1
ATOM 812 N N . SER A 1 106 ? -18.183 -6.879 12.999 1.00 41.38 106 SER A N 1
ATOM 813 C CA . SER A 1 106 ? -19.043 -5.725 13.251 1.00 41.38 106 SER A CA 1
ATOM 814 C C . SER A 1 106 ? -19.480 -5.177 11.903 1.00 41.38 106 SER A C 1
ATOM 816 O O . SER A 1 106 ? -18.650 -4.723 11.114 1.00 41.38 106 SER A O 1
ATOM 818 N N . ALA A 1 107 ? -20.784 -5.248 11.660 1.00 45.09 107 ALA A N 1
ATOM 819 C CA . ALA A 1 107 ? -21.471 -4.877 10.429 1.00 45.09 107 ALA A CA 1
ATOM 820 C C . ALA A 1 107 ? -21.474 -3.363 10.116 1.00 45.09 107 ALA A C 1
ATOM 822 O O . ALA A 1 107 ? -22.183 -2.950 9.211 1.00 45.09 107 ALA A O 1
ATOM 823 N N . ASP A 1 108 ? -20.666 -2.553 10.809 1.00 48.41 108 ASP A N 1
ATOM 824 C CA . ASP A 1 108 ? -20.537 -1.103 10.594 1.00 48.41 108 ASP A CA 1
ATOM 825 C C . ASP A 1 108 ? -19.063 -0.650 10.604 1.00 48.41 108 ASP A C 1
ATOM 827 O O . ASP A 1 108 ? -18.699 0.402 11.141 1.00 48.41 108 ASP A O 1
ATOM 831 N N . LYS A 1 109 ? -18.157 -1.443 10.017 1.00 55.84 109 LYS A N 1
ATOM 832 C CA . LYS A 1 109 ? -16.855 -0.887 9.632 1.00 55.84 109 LYS A CA 1
ATOM 833 C C . LYS A 1 109 ? -17.107 0.050 8.461 1.00 55.84 109 LYS A C 1
ATOM 835 O O . LYS A 1 109 ? -17.490 -0.400 7.386 1.00 55.84 109 LYS A O 1
ATOM 840 N N . ASN A 1 110 ? -16.911 1.347 8.685 1.00 55.56 110 ASN A N 1
ATOM 841 C CA . ASN A 1 110 ? -16.814 2.314 7.602 1.00 55.56 110 ASN A CA 1
ATOM 842 C C . ASN A 1 110 ? -15.835 1.724 6.571 1.00 55.56 110 ASN A C 1
ATOM 844 O O . ASN A 1 110 ? -14.685 1.454 6.921 1.00 55.56 110 ASN A O 1
ATOM 848 N N . LEU A 1 111 ? -16.313 1.414 5.359 1.00 73.38 111 LEU A N 1
ATOM 849 C CA . LEU A 1 111 ? -15.520 0.718 4.330 1.00 73.38 111 LEU A CA 1
ATOM 850 C C . LEU A 1 111 ? -14.239 1.496 3.994 1.00 73.38 111 LEU A C 1
ATOM 852 O O . LEU A 1 111 ? -13.249 0.918 3.553 1.00 73.38 111 LEU A O 1
ATOM 856 N N . ASN A 1 112 ? -14.267 2.801 4.251 1.00 89.06 112 ASN A N 1
ATOM 857 C CA . ASN A 1 112 ? -13.232 3.759 3.938 1.00 89.06 112 ASN A CA 1
ATOM 858 C C . ASN A 1 112 ? -12.818 4.488 5.225 1.00 89.06 112 ASN A C 1
ATOM 860 O O . ASN A 1 112 ? -13.637 4.746 6.114 1.00 89.06 112 ASN A O 1
ATOM 864 N N . PHE A 1 113 ? -11.535 4.815 5.335 1.00 93.50 113 PHE A N 1
ATOM 865 C CA . PHE A 1 113 ? -10.908 5.343 6.541 1.00 93.50 113 PHE A CA 1
ATOM 866 C C . PHE A 1 113 ? -9.795 6.336 6.196 1.00 93.50 113 PHE A C 1
ATOM 868 O O . PHE A 1 113 ? -9.185 6.250 5.137 1.00 93.50 113 PHE A O 1
ATOM 875 N N . ASP A 1 114 ? -9.505 7.247 7.126 1.00 94.44 114 ASP A N 1
ATOM 876 C CA . ASP A 1 114 ? -8.324 8.106 7.057 1.00 94.44 114 ASP A CA 1
ATOM 877 C C . ASP A 1 114 ? -7.180 7.454 7.852 1.00 94.44 114 ASP A C 1
ATOM 879 O O . ASP A 1 114 ? -7.315 7.218 9.059 1.00 94.44 114 ASP A O 1
ATOM 883 N N . ALA A 1 115 ? -6.060 7.146 7.196 1.00 94.88 115 ALA A N 1
ATOM 884 C CA . ALA A 1 115 ? -4.863 6.632 7.861 1.00 94.88 115 ALA A CA 1
ATOM 885 C C . ALA A 1 115 ? -3.594 6.926 7.064 1.00 94.88 115 ALA A C 1
ATOM 887 O O . ALA A 1 115 ? -3.578 6.819 5.845 1.00 94.88 115 ALA A O 1
ATOM 888 N N . GLU A 1 116 ? -2.504 7.195 7.773 1.00 95.94 116 GLU A N 1
ATOM 889 C CA . GLU A 1 116 ? -1.161 7.255 7.206 1.00 95.94 116 GLU A CA 1
ATOM 890 C C . GLU A 1 116 ? -0.323 6.129 7.814 1.00 95.94 116 GLU A C 1
ATOM 892 O O . GLU A 1 116 ? -0.191 6.031 9.041 1.00 95.94 116 GLU A O 1
ATOM 897 N N . MET A 1 117 ? 0.191 5.243 6.961 1.00 96.00 117 MET A N 1
ATOM 898 C CA . MET A 1 117 ? 0.832 3.998 7.371 1.00 96.00 117 MET A CA 1
ATOM 899 C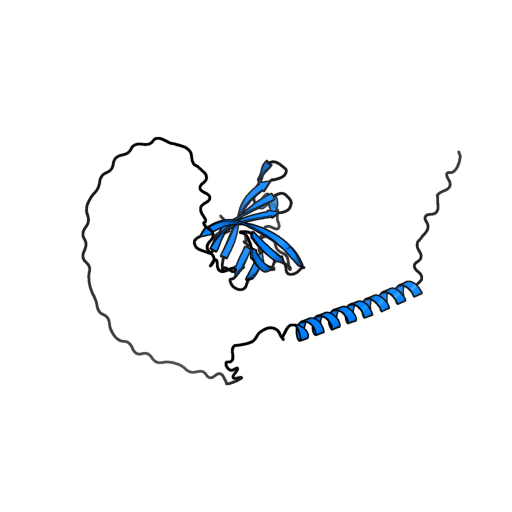 C . MET A 1 117 ? 2.245 3.888 6.811 1.00 96.00 117 MET A C 1
ATOM 901 O O . MET A 1 117 ? 2.451 3.951 5.602 1.00 96.00 117 MET A O 1
ATOM 905 N N . TYR A 1 118 ? 3.220 3.654 7.684 1.00 95.19 118 TYR A N 1
ATOM 906 C CA . TYR A 1 118 ? 4.636 3.634 7.319 1.00 95.19 118 TYR A CA 1
ATOM 907 C C . TYR A 1 118 ? 5.212 2.221 7.409 1.00 95.19 118 TYR A C 1
ATOM 909 O O . TYR A 1 118 ? 4.907 1.503 8.373 1.00 95.19 118 TYR A O 1
ATOM 917 N N . PRO A 1 119 ? 6.057 1.805 6.447 1.00 95.50 119 PRO A N 1
ATOM 918 C CA . PRO A 1 119 ? 6.705 0.507 6.513 1.00 95.50 119 PRO A CA 1
ATOM 919 C C . PRO A 1 119 ? 7.718 0.497 7.660 1.00 95.50 119 PRO A C 1
ATOM 921 O O . PRO A 1 119 ? 8.506 1.427 7.820 1.00 95.50 119 PRO A O 1
ATOM 924 N N . TYR A 1 120 ? 7.715 -0.566 8.462 1.00 94.06 120 TYR A N 1
ATOM 925 C CA . TYR A 1 120 ? 8.597 -0.658 9.637 1.00 94.06 120 TYR A CA 1
ATOM 926 C C . TYR A 1 120 ? 9.265 -2.026 9.811 1.00 94.06 120 TYR A C 1
ATOM 928 O O . TYR A 1 120 ? 10.204 -2.159 10.595 1.00 94.06 120 TYR A O 1
ATOM 936 N N . LYS A 1 121 ? 8.792 -3.054 9.102 1.00 94.50 121 LYS A N 1
ATOM 937 C CA . LYS A 1 121 ? 9.319 -4.421 9.171 1.00 94.50 121 LYS A CA 1
ATOM 938 C C . LYS A 1 121 ? 9.144 -5.090 7.813 1.00 94.50 121 LYS A C 1
ATOM 940 O O . LYS A 1 121 ? 8.115 -4.898 7.168 1.00 94.50 121 LYS A O 1
ATOM 945 N N . ALA A 1 122 ? 10.126 -5.883 7.397 1.00 97.06 122 ALA A N 1
ATOM 946 C CA . ALA A 1 122 ? 10.034 -6.709 6.202 1.00 97.06 122 ALA A CA 1
ATOM 947 C C . ALA A 1 122 ? 10.503 -8.141 6.492 1.00 97.06 122 ALA A C 1
ATOM 949 O O . ALA A 1 122 ? 11.389 -8.363 7.317 1.00 97.06 122 ALA A O 1
ATOM 950 N N . PHE A 1 123 ? 9.910 -9.110 5.803 1.00 97.88 123 PHE A N 1
ATOM 951 C CA . PHE A 1 123 ? 10.285 -10.518 5.890 1.00 97.88 123 PHE A CA 1
ATOM 952 C C . PHE A 1 123 ? 10.440 -11.098 4.482 1.00 97.88 123 PHE A C 1
ATOM 954 O O . PHE A 1 123 ? 9.542 -10.975 3.654 1.00 97.88 123 PHE A O 1
ATOM 961 N N . ASP A 1 124 ? 11.588 -11.712 4.205 1.00 97.44 124 ASP A N 1
ATOM 962 C CA . ASP A 1 124 ? 11.874 -12.393 2.941 1.00 97.44 124 ASP A CA 1
ATOM 963 C C . ASP A 1 124 ? 11.145 -13.745 2.928 1.00 97.44 124 ASP A C 1
ATOM 965 O O . ASP A 1 124 ? 11.569 -14.712 3.575 1.00 97.44 124 ASP A O 1
ATOM 969 N N . ASN A 1 125 ? 10.036 -13.829 2.189 1.00 92.88 125 ASN A N 1
ATOM 970 C CA . ASN A 1 125 ? 9.225 -15.042 2.102 1.00 92.88 125 ASN A CA 1
ATOM 971 C C . ASN A 1 125 ? 9.935 -16.174 1.358 1.00 92.88 125 ASN A C 1
ATOM 973 O O . ASN A 1 125 ? 9.558 -17.337 1.544 1.00 92.88 125 ASN A O 1
ATOM 977 N N . VAL A 1 126 ? 10.934 -15.863 0.531 1.00 91.94 126 VAL A N 1
ATOM 978 C CA . VAL A 1 126 ? 11.689 -16.849 -0.248 1.00 91.94 126 VAL A CA 1
ATOM 979 C C . VAL A 1 126 ? 12.844 -17.391 0.591 1.00 91.94 126 VAL A C 1
ATOM 981 O O . VAL A 1 126 ? 12.968 -18.603 0.762 1.00 91.94 126 VAL A O 1
ATOM 984 N N . GLY A 1 127 ? 13.650 -16.494 1.160 1.00 92.62 127 GLY A N 1
ATOM 985 C CA . GLY A 1 127 ? 14.804 -16.810 2.001 1.00 92.62 127 GLY A CA 1
ATOM 986 C C . GLY A 1 127 ? 14.465 -17.189 3.445 1.00 92.62 127 GLY A C 1
ATOM 987 O O . GLY A 1 127 ? 15.341 -17.686 4.150 1.00 92.62 127 GLY A O 1
ATOM 988 N N . LYS A 1 128 ? 13.214 -16.980 3.882 1.00 95.81 128 LYS A N 1
ATOM 989 C CA . LYS A 1 128 ? 12.713 -17.250 5.244 1.00 95.81 128 LYS A CA 1
ATOM 990 C C . LYS A 1 128 ? 13.547 -16.563 6.330 1.00 95.81 128 LYS A C 1
ATOM 992 O O . LYS A 1 128 ? 13.967 -17.197 7.297 1.00 95.81 128 LYS A O 1
ATOM 997 N N . ARG A 1 129 ? 13.785 -15.262 6.163 1.00 97.44 129 ARG A N 1
ATOM 998 C CA . ARG A 1 129 ? 14.578 -14.444 7.092 1.00 97.44 129 ARG A CA 1
ATOM 999 C C . ARG A 1 129 ? 14.008 -13.041 7.228 1.00 97.44 129 ARG A C 1
ATOM 1001 O O . ARG A 1 129 ? 13.322 -12.549 6.332 1.00 97.44 129 ARG A O 1
ATOM 1008 N N . ASP A 1 130 ? 14.390 -12.375 8.306 1.00 97.12 130 ASP A N 1
ATOM 1009 C CA . ASP A 1 130 ? 14.157 -10.945 8.435 1.00 97.12 130 ASP A CA 1
ATOM 1010 C C . ASP A 1 130 ? 14.893 -10.183 7.322 1.00 97.12 130 ASP A C 1
ATOM 1012 O O . ASP A 1 130 ? 16.040 -10.488 6.961 1.00 97.12 130 ASP A O 1
ATOM 1016 N N . ALA A 1 131 ? 14.204 -9.189 6.772 1.00 96.25 131 ALA A N 1
ATOM 1017 C CA . ALA A 1 131 ? 14.727 -8.260 5.786 1.00 96.25 131 ALA A CA 1
ATOM 1018 C C . ALA A 1 131 ? 14.544 -6.830 6.298 1.00 96.25 131 ALA A C 1
ATOM 1020 O O . ALA A 1 131 ? 13.650 -6.526 7.091 1.00 96.25 131 ALA A O 1
ATOM 1021 N N . SER A 1 132 ? 15.395 -5.919 5.837 1.00 93.62 132 SER A N 1
ATOM 1022 C CA . SER A 1 132 ? 15.191 -4.498 6.129 1.00 93.62 132 SER A CA 1
ATOM 1023 C C . SER A 1 132 ? 14.270 -3.866 5.087 1.00 93.62 132 SER A C 1
ATOM 1025 O O . SER A 1 132 ? 14.313 -4.231 3.916 1.00 93.62 132 SER A O 1
ATOM 1027 N N . VAL A 1 133 ? 13.495 -2.853 5.477 1.00 92.75 133 VAL A N 1
ATOM 1028 C CA . VAL A 1 133 ? 12.691 -2.041 4.539 1.00 92.75 133 VAL A CA 1
ATOM 1029 C C . VAL A 1 133 ? 13.569 -1.468 3.413 1.00 92.75 133 VAL A C 1
ATOM 1031 O O . VAL A 1 133 ? 13.190 -1.479 2.244 1.00 92.75 133 VAL A O 1
ATOM 1034 N N . LYS A 1 134 ? 14.799 -1.059 3.750 1.00 90.81 134 LYS A N 1
ATOM 1035 C CA . LYS A 1 134 ? 15.803 -0.581 2.790 1.00 90.81 134 LYS A CA 1
ATOM 1036 C C . LYS A 1 134 ? 16.274 -1.660 1.810 1.00 90.81 134 LYS A C 1
ATOM 1038 O O . LYS A 1 134 ? 16.646 -1.329 0.693 1.00 90.81 134 LYS A O 1
ATOM 1043 N N . GLU A 1 135 ? 16.289 -2.929 2.205 1.00 93.00 135 GLU A N 1
ATOM 1044 C CA . GLU A 1 135 ? 16.602 -4.034 1.293 1.00 93.00 135 GLU A CA 1
ATOM 1045 C C . GLU A 1 135 ? 15.495 -4.203 0.249 1.00 93.00 135 GLU A C 1
ATOM 1047 O O . GLU A 1 135 ? 15.798 -4.339 -0.932 1.00 93.00 135 GLU A O 1
ATOM 1052 N N . VAL A 1 136 ? 14.229 -4.121 0.676 1.00 94.06 136 VAL A N 1
ATOM 1053 C CA . VAL A 1 136 ? 13.064 -4.287 -0.209 1.00 94.06 136 VAL A CA 1
ATOM 1054 C C . VAL A 1 136 ? 12.970 -3.155 -1.231 1.00 94.06 136 VAL A C 1
ATOM 1056 O O . VAL A 1 136 ? 12.801 -3.398 -2.423 1.00 94.06 136 VAL A O 1
ATOM 1059 N N . PHE A 1 137 ? 13.088 -1.909 -0.772 1.00 91.38 137 PHE A N 1
ATOM 1060 C CA . PHE A 1 137 ? 12.876 -0.728 -1.614 1.00 91.38 137 PHE A CA 1
ATOM 1061 C C . PHE A 1 137 ? 14.173 -0.126 -2.169 1.00 91.38 137 PHE A C 1
ATOM 1063 O O . PHE A 1 137 ? 14.139 0.760 -3.021 1.00 91.38 137 PHE A O 1
ATOM 1070 N N . GLY A 1 138 ? 15.337 -0.598 -1.723 1.00 89.69 138 GLY A N 1
ATOM 1071 C CA . GLY A 1 138 ? 16.634 -0.134 -2.202 1.00 89.69 138 GLY A CA 1
ATOM 1072 C C . GLY A 1 138 ? 16.844 1.374 -2.024 1.00 89.69 138 GLY A C 1
ATOM 1073 O O . GLY A 1 138 ? 16.439 1.983 -1.036 1.00 89.69 138 GLY A O 1
ATOM 1074 N N . SER A 1 139 ? 17.512 1.990 -3.001 1.00 86.31 139 SER A N 1
ATOM 1075 C CA . SER A 1 139 ? 17.813 3.427 -3.005 1.00 86.31 139 SER A CA 1
ATOM 1076 C C . SER A 1 139 ? 16.629 4.316 -3.378 1.00 86.31 139 SER A C 1
ATOM 1078 O O . SER A 1 139 ? 16.737 5.529 -3.239 1.00 86.31 139 SER A O 1
ATOM 1080 N N . VAL A 1 140 ? 15.535 3.742 -3.892 1.00 84.38 140 VAL A N 1
ATOM 1081 C CA . VAL A 1 140 ? 14.336 4.506 -4.274 1.00 84.38 140 VAL A CA 1
ATOM 1082 C C . VAL A 1 140 ? 13.370 4.697 -3.108 1.00 84.38 140 VAL A C 1
ATOM 1084 O O . VAL A 1 140 ? 12.351 5.357 -3.282 1.00 84.38 140 VAL A O 1
ATOM 1087 N N . TYR A 1 141 ? 13.687 4.137 -1.936 1.00 85.62 141 TYR A N 1
ATOM 1088 C CA . TYR A 1 141 ? 12.912 4.334 -0.721 1.00 85.62 141 TYR A CA 1
ATOM 1089 C C . TYR A 1 141 ? 12.945 5.805 -0.290 1.00 85.62 141 TYR A C 1
ATOM 1091 O O . TYR A 1 141 ? 13.994 6.314 0.110 1.00 85.62 141 TYR A O 1
ATOM 1099 N N . GLY A 1 142 ? 11.793 6.470 -0.369 1.00 74.75 142 GLY A N 1
ATOM 1100 C CA . GLY A 1 142 ? 11.624 7.878 -0.008 1.00 74.75 142 GLY A CA 1
ATOM 1101 C C . GLY A 1 142 ? 11.473 8.124 1.494 1.00 74.75 142 GLY A C 1
ATOM 1102 O O . GLY A 1 142 ? 11.561 9.266 1.927 1.00 74.75 142 GLY A O 1
ATOM 1103 N N . GLY A 1 143 ? 11.275 7.070 2.295 1.00 73.00 143 GLY A N 1
ATOM 1104 C CA . GLY A 1 143 ? 11.011 7.191 3.734 1.00 73.00 143 GLY A CA 1
ATOM 1105 C C . GLY A 1 143 ? 9.557 7.512 4.084 1.00 73.00 143 GLY A C 1
ATOM 1106 O O . GLY A 1 143 ? 9.232 7.622 5.264 1.00 73.00 143 GLY A O 1
ATOM 1107 N N . GLU A 1 144 ? 8.687 7.645 3.087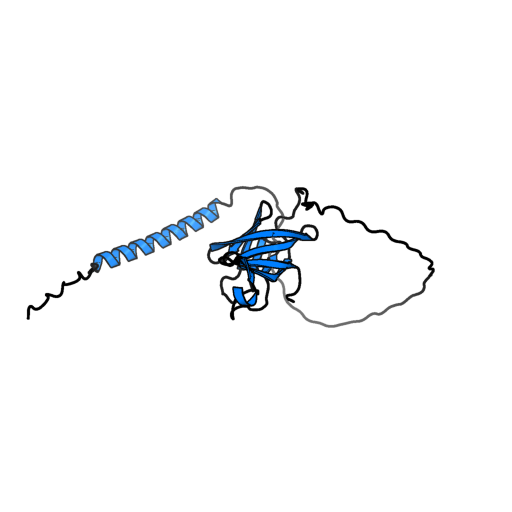 1.00 87.19 144 GLU A N 1
ATOM 1108 C CA . GLU A 1 144 ? 7.277 7.962 3.281 1.00 87.19 144 GLU A CA 1
ATOM 1109 C C . GLU A 1 144 ? 6.404 6.696 3.297 1.00 87.19 144 GLU A C 1
ATOM 1111 O O . GLU A 1 144 ? 6.860 5.577 3.033 1.00 87.19 144 GLU A O 1
ATOM 1116 N N . GLY A 1 145 ? 5.144 6.882 3.680 1.00 92.75 145 GLY A N 1
ATOM 1117 C CA . GLY A 1 145 ? 4.163 5.819 3.835 1.00 92.75 145 GLY A CA 1
ATOM 1118 C C . GLY A 1 145 ? 3.113 5.775 2.728 1.00 92.75 145 GLY A C 1
ATOM 1119 O O . GLY A 1 145 ? 3.233 6.408 1.677 1.00 92.75 145 GLY A O 1
ATOM 1120 N N . ILE A 1 146 ? 2.059 5.017 3.008 1.00 95.81 146 ILE A N 1
ATOM 1121 C CA . ILE A 1 146 ? 0.815 5.009 2.245 1.00 95.81 146 ILE A CA 1
ATOM 1122 C C . ILE A 1 146 ? -0.220 5.801 3.040 1.00 95.81 146 ILE A C 1
ATOM 1124 O O . ILE A 1 146 ? -0.430 5.530 4.225 1.00 95.81 146 ILE A O 1
ATOM 1128 N N . THR A 1 147 ? -0.889 6.740 2.384 1.00 95.94 147 THR A N 1
ATOM 1129 C CA . THR A 1 147 ? -2.011 7.485 2.954 1.00 95.94 147 THR A CA 1
ATOM 1130 C C . THR A 1 147 ? -3.300 6.992 2.327 1.00 95.94 147 THR A C 1
ATOM 1132 O O . THR A 1 147 ? -3.437 7.020 1.110 1.00 95.94 147 THR A O 1
ATOM 1135 N N . PHE A 1 148 ? -4.248 6.569 3.153 1.00 96.69 148 PHE A N 1
ATOM 1136 C CA . PHE A 1 148 ? -5.619 6.244 2.782 1.00 96.69 148 PHE A CA 1
ATOM 1137 C C . PHE A 1 148 ? -6.533 7.370 3.249 1.00 96.69 148 PHE A C 1
ATOM 1139 O O . PHE A 1 148 ? -6.349 7.886 4.356 1.00 96.69 148 PHE A O 1
ATOM 1146 N N . ASP A 1 149 ? -7.516 7.727 2.428 1.00 95.50 149 ASP A N 1
ATOM 1147 C CA . ASP A 1 149 ? -8.556 8.676 2.803 1.00 95.50 149 ASP A CA 1
ATOM 1148 C C . ASP A 1 149 ? -9.946 8.032 2.873 1.00 95.50 149 ASP A C 1
ATOM 1150 O O . ASP A 1 149 ? -10.236 6.979 2.287 1.00 95.50 149 ASP A O 1
ATOM 1154 N N . LYS A 1 150 ? -10.851 8.699 3.585 1.00 94.19 150 LYS A N 1
ATOM 1155 C CA . LYS A 1 150 ? -12.249 8.283 3.747 1.00 94.19 150 LYS A CA 1
ATOM 1156 C C . LYS A 1 150 ? -13.078 8.295 2.457 1.00 94.19 150 LYS A C 1
ATOM 1158 O O . LYS A 1 150 ? -14.208 7.813 2.478 1.00 94.19 150 LYS A O 1
ATOM 1163 N N . ASN A 1 151 ? -12.565 8.851 1.359 1.00 93.38 151 ASN A N 1
ATOM 1164 C CA . ASN A 1 151 ? -13.245 8.848 0.062 1.00 93.38 151 ASN A CA 1
ATOM 1165 C C . ASN A 1 151 ? -12.917 7.585 -0.747 1.00 93.38 151 ASN A C 1
ATOM 1167 O O . ASN A 1 151 ? -13.473 7.392 -1.826 1.00 93.38 151 ASN A O 1
ATOM 1171 N N . GLY A 1 152 ? -12.037 6.715 -0.237 1.00 94.88 152 GLY A N 1
ATOM 1172 C CA . GLY A 1 152 ? -11.600 5.521 -0.960 1.00 94.88 152 GLY A CA 1
ATOM 1173 C C . GLY A 1 152 ? -10.454 5.774 -1.907 1.00 94.88 152 GLY A C 1
ATOM 1174 O O . GLY A 1 152 ? -10.277 4.994 -2.837 1.00 94.88 152 GLY A O 1
ATOM 1175 N N . LEU A 1 153 ? -9.693 6.843 -1.694 1.00 97.12 153 LEU A N 1
ATOM 1176 C CA . LEU A 1 153 ? -8.478 7.120 -2.439 1.00 97.12 153 LEU A CA 1
ATOM 1177 C C . LEU A 1 153 ? -7.259 6.849 -1.566 1.00 97.12 153 LEU A C 1
ATOM 1179 O O . LEU A 1 153 ? -7.314 6.915 -0.337 1.00 97.12 153 LEU A O 1
ATOM 1183 N N . PHE A 1 154 ? -6.143 6.537 -2.210 1.00 97.38 154 PHE A N 1
ATOM 1184 C CA . PHE A 1 154 ? -4.867 6.412 -1.526 1.00 97.38 154 PHE A CA 1
ATOM 1185 C C . PHE A 1 154 ? -3.733 7.062 -2.318 1.00 97.38 154 PHE A C 1
ATOM 1187 O O . PHE A 1 154 ? -3.813 7.193 -3.543 1.00 97.38 154 PHE A O 1
ATOM 1194 N N . SER A 1 155 ? -2.659 7.411 -1.614 1.00 95.19 155 SER A N 1
ATOM 1195 C CA . SER A 1 155 ? -1.345 7.731 -2.173 1.00 95.19 155 SER A CA 1
ATOM 1196 C C . SER A 1 155 ? -0.276 6.825 -1.558 1.00 95.19 155 SER A C 1
ATOM 1198 O O . SER A 1 155 ? -0.319 6.520 -0.373 1.00 95.19 155 SER A O 1
ATOM 1200 N N . ASP A 1 156 ? 0.662 6.353 -2.372 1.00 93.88 156 ASP A N 1
ATOM 1201 C CA . ASP A 1 156 ? 1.757 5.444 -2.021 1.00 93.88 156 ASP A CA 1
ATOM 1202 C C . ASP A 1 156 ? 3.089 6.159 -2.254 1.00 93.88 156 ASP A C 1
ATOM 1204 O O . ASP A 1 156 ? 3.630 6.158 -3.357 1.00 93.88 156 ASP A O 1
ATOM 1208 N N . ASN A 1 157 ? 3.639 6.783 -1.219 1.00 90.62 157 ASN A N 1
ATOM 1209 C CA . ASN A 1 157 ? 4.854 7.585 -1.359 1.00 90.62 157 ASN A CA 1
ATOM 1210 C C . ASN A 1 157 ? 6.133 6.812 -0.996 1.00 90.62 157 ASN A C 1
ATOM 1212 O O . ASN A 1 157 ? 7.207 7.394 -0.841 1.00 90.62 157 ASN A O 1
ATOM 1216 N N . ILE A 1 158 ? 6.057 5.482 -0.895 1.00 89.75 158 ILE A N 1
ATOM 1217 C CA . ILE A 1 158 ? 7.191 4.638 -0.489 1.00 89.75 158 ILE A CA 1
ATOM 1218 C C . ILE A 1 158 ? 8.362 4.777 -1.467 1.00 89.75 158 ILE A C 1
ATOM 1220 O O . ILE A 1 158 ? 9.527 4.831 -1.065 1.00 89.75 158 ILE A O 1
ATOM 1224 N N . THR A 1 159 ? 8.052 4.806 -2.762 1.00 84.81 159 THR A N 1
ATOM 1225 C CA . THR A 1 159 ? 9.020 5.001 -3.850 1.00 84.81 159 THR A CA 1
ATOM 1226 C C . THR A 1 159 ? 8.595 6.190 -4.694 1.00 84.81 159 THR A C 1
ATOM 1228 O O . THR A 1 159 ? 7.431 6.550 -4.663 1.00 84.81 159 THR A O 1
ATOM 1231 N N . GLN A 1 160 ? 9.486 6.817 -5.460 1.00 75.62 160 GLN A N 1
ATOM 1232 C CA . GLN A 1 160 ? 9.097 7.936 -6.329 1.00 75.62 160 GLN A CA 1
ATOM 1233 C C . GLN A 1 160 ? 8.641 7.427 -7.709 1.00 75.62 160 GLN A C 1
ATOM 1235 O O . GLN A 1 160 ? 9.467 7.075 -8.552 1.00 75.62 160 GLN A O 1
ATOM 1240 N N . SER A 1 161 ? 7.327 7.383 -7.944 1.00 77.62 161 SER A N 1
ATOM 1241 C CA . SER A 1 161 ? 6.702 7.070 -9.237 1.00 77.62 161 SER A CA 1
ATOM 1242 C C . SER A 1 161 ? 5.510 7.993 -9.503 1.00 77.62 161 SER A C 1
ATOM 1244 O O . SER A 1 161 ? 4.858 8.473 -8.582 1.00 77.62 161 SER A O 1
ATOM 1246 N N . GLU A 1 162 ? 5.194 8.223 -10.776 1.00 80.75 162 GLU A N 1
ATOM 1247 C CA . GLU A 1 162 ? 4.049 9.042 -11.195 1.00 80.75 162 GLU A CA 1
ATOM 1248 C C . GLU A 1 162 ? 2.689 8.337 -11.020 1.00 80.75 162 GLU A C 1
ATOM 1250 O O . GLU A 1 162 ? 1.653 8.991 -11.068 1.00 80.75 162 GLU A O 1
ATOM 1255 N N . TYR A 1 163 ? 2.677 7.019 -10.776 1.00 85.25 163 TYR A N 1
ATOM 1256 C CA . TYR A 1 163 ? 1.452 6.210 -10.647 1.00 85.25 163 TYR A CA 1
ATOM 1257 C C . TYR A 1 163 ? 1.112 5.828 -9.204 1.00 85.25 163 TYR A C 1
ATOM 1259 O O . TYR A 1 163 ? 0.387 4.871 -8.970 1.00 85.25 163 TYR A O 1
ATOM 1267 N N . ASN A 1 164 ? 1.653 6.552 -8.234 1.00 90.75 164 ASN A N 1
ATOM 1268 C CA . ASN A 1 164 ? 1.619 6.241 -6.806 1.00 90.75 164 ASN A CA 1
ATOM 1269 C C . ASN A 1 164 ? 0.334 6.669 -6.093 1.00 90.75 164 ASN A C 1
ATOM 1271 O O . ASN A 1 164 ? 0.348 7.161 -4.972 1.00 90.75 164 ASN A O 1
ATOM 1275 N N . TYR A 1 165 ? -0.798 6.539 -6.758 1.00 95.06 165 TYR A N 1
ATOM 1276 C CA . TYR A 1 165 ? -2.089 6.883 -6.187 1.00 95.06 165 TYR A CA 1
ATOM 1277 C C . TYR A 1 165 ? -3.163 6.055 -6.866 1.00 95.06 165 TYR A C 1
ATOM 1279 O O . TYR A 1 165 ? -2.940 5.488 -7.939 1.00 95.06 165 TYR A O 1
ATOM 1287 N N . GLY A 1 166 ? -4.335 5.995 -6.257 1.00 96.75 166 GLY A N 1
ATOM 1288 C CA . GLY A 1 166 ? -5.429 5.226 -6.814 1.00 96.75 166 GLY A CA 1
ATOM 1289 C C . GLY A 1 166 ? -6.640 5.185 -5.908 1.00 96.75 166 GLY A C 1
ATOM 1290 O O . GLY A 1 166 ? -6.785 6.008 -5.006 1.00 96.75 166 GLY A O 1
ATOM 1291 N N . ALA A 1 167 ? -7.498 4.207 -6.168 1.00 97.44 167 ALA A N 1
ATOM 1292 C CA . ALA A 1 167 ? -8.674 3.928 -5.363 1.00 97.44 167 ALA A CA 1
ATOM 1293 C C . ALA A 1 167 ? -8.491 2.629 -4.577 1.00 97.44 167 ALA A C 1
ATOM 1295 O O . ALA A 1 167 ? -7.756 1.732 -4.998 1.00 97.44 167 ALA A O 1
ATOM 1296 N N . TYR A 1 168 ? -9.178 2.504 -3.447 1.00 97.50 168 TYR A N 1
ATOM 1297 C CA . TYR A 1 168 ? -9.205 1.275 -2.674 1.00 97.50 168 TYR A CA 1
ATOM 1298 C C . TYR A 1 168 ? -10.608 0.922 -2.187 1.00 97.50 168 TYR A C 1
ATOM 1300 O O . TYR A 1 168 ? -11.491 1.767 -2.045 1.00 97.50 168 TYR A O 1
ATOM 1308 N N . THR A 1 169 ? -10.790 -0.364 -1.905 1.00 95.12 169 THR A N 1
ATOM 1309 C CA . THR A 1 169 ? -11.968 -0.913 -1.227 1.00 95.12 169 THR A CA 1
ATOM 1310 C C . THR A 1 169 ? -11.519 -1.863 -0.128 1.00 95.12 169 THR A C 1
ATOM 1312 O O . THR A 1 169 ? -10.420 -2.414 -0.195 1.00 95.12 169 THR A O 1
ATOM 1315 N N . VAL A 1 170 ? -12.357 -2.070 0.885 1.00 94.38 170 VAL A N 1
ATOM 1316 C CA . VAL A 1 170 ? -12.097 -3.047 1.947 1.00 94.38 170 VAL A CA 1
ATOM 1317 C C . VAL A 1 170 ? -13.123 -4.165 1.852 1.00 94.38 170 VAL A C 1
ATOM 1319 O O . VAL A 1 170 ? -14.326 -3.919 1.808 1.00 94.38 170 VAL A O 1
ATOM 1322 N N . THR A 1 171 ? -12.663 -5.409 1.793 1.00 91.00 171 THR A N 1
ATOM 1323 C CA . THR A 1 171 ? -13.532 -6.593 1.739 1.00 91.00 171 THR A CA 1
ATOM 1324 C C . THR A 1 171 ? -12.853 -7.727 2.488 1.00 91.00 171 THR A C 1
ATOM 1326 O O . THR A 1 171 ? -11.672 -7.978 2.272 1.00 91.00 171 THR A O 1
ATOM 1329 N N . ASP A 1 172 ? -13.575 -8.372 3.404 1.00 89.50 172 ASP A N 1
ATOM 1330 C CA . ASP A 1 172 ? -13.109 -9.546 4.158 1.00 89.50 172 ASP A CA 1
ATOM 1331 C C . ASP A 1 172 ? -11.734 -9.368 4.834 1.00 89.50 172 ASP A C 1
ATOM 1333 O O . ASP A 1 172 ? -10.893 -10.262 4.841 1.00 89.50 172 ASP A O 1
ATOM 1337 N N . GLY A 1 173 ? -11.484 -8.181 5.404 1.00 90.94 173 GLY A N 1
ATOM 1338 C CA . GLY A 1 173 ? -10.215 -7.873 6.076 1.00 90.94 173 GLY A CA 1
ATOM 1339 C C . GLY A 1 173 ? -9.040 -7.607 5.128 1.00 90.94 173 GLY A C 1
ATOM 1340 O O . GLY A 1 173 ? -7.899 -7.530 5.581 1.00 90.94 173 GLY A O 1
ATOM 1341 N N . VAL A 1 174 ? -9.307 -7.432 3.835 1.00 95.81 174 VAL A N 1
ATOM 1342 C CA . VAL A 1 174 ? -8.314 -7.110 2.810 1.00 95.81 174 VAL A CA 1
ATOM 1343 C C . VAL A 1 174 ? -8.616 -5.740 2.218 1.00 95.81 174 VAL A C 1
ATOM 1345 O O . VAL A 1 174 ? -9.747 -5.451 1.827 1.00 95.81 174 VAL A O 1
ATOM 1348 N N . ILE A 1 175 ? -7.591 -4.897 2.130 1.00 97.12 175 ILE A N 1
ATOM 1349 C CA . ILE A 1 175 ? -7.626 -3.648 1.371 1.00 97.12 175 ILE A CA 1
ATOM 1350 C C . ILE A 1 175 ? -7.231 -3.989 -0.065 1.00 97.12 175 ILE A C 1
ATOM 1352 O O . ILE A 1 175 ? -6.098 -4.397 -0.314 1.00 97.12 175 ILE A O 1
ATOM 1356 N N . ASN A 1 176 ? -8.147 -3.825 -1.012 1.00 96.62 176 ASN A N 1
ATOM 1357 C CA . ASN A 1 176 ? -7.886 -3.992 -2.438 1.00 96.62 176 ASN A CA 1
ATOM 1358 C C . ASN A 1 176 ? -7.601 -2.622 -3.047 1.00 96.62 176 ASN A C 1
ATOM 1360 O O . ASN A 1 176 ? -8.481 -1.765 -3.061 1.00 96.62 176 ASN A O 1
ATOM 1364 N N . MET A 1 177 ? -6.376 -2.423 -3.525 1.00 97.06 177 MET A N 1
ATOM 1365 C CA . MET A 1 177 ? -5.848 -1.165 -4.047 1.00 97.06 177 MET A CA 1
ATOM 1366 C C . MET A 1 177 ? -5.704 -1.259 -5.566 1.00 97.06 177 MET A C 1
ATOM 1368 O O . MET A 1 177 ? -4.992 -2.129 -6.071 1.00 97.06 177 MET A O 1
ATOM 1372 N N . THR A 1 178 ? -6.333 -0.340 -6.290 1.00 97.50 178 THR A N 1
ATOM 1373 C CA . THR A 1 178 ? -6.190 -0.176 -7.740 1.00 97.50 178 THR A CA 1
ATOM 1374 C C . THR A 1 178 ? -5.455 1.129 -8.004 1.00 97.50 178 THR A C 1
ATOM 1376 O O . THR A 1 178 ? -5.993 2.210 -7.768 1.00 97.50 178 THR A O 1
ATOM 1379 N N . TYR A 1 179 ? -4.212 1.024 -8.467 1.00 96.06 179 TYR A N 1
ATOM 1380 C CA . TYR A 1 179 ? -3.362 2.160 -8.815 1.00 96.06 179 TYR A CA 1
ATOM 1381 C C . TYR A 1 179 ? -3.855 2.832 -10.104 1.00 96.06 179 TYR A C 1
ATOM 1383 O O . TYR A 1 179 ? -4.532 2.217 -10.927 1.00 96.06 179 TYR A O 1
ATOM 1391 N N . SER A 1 180 ? -3.458 4.084 -10.323 1.00 95.44 180 SER A N 1
ATOM 1392 C CA . SER A 1 180 ? -3.856 4.908 -11.476 1.00 95.44 180 SER A CA 1
ATOM 1393 C C . SER A 1 180 ? -3.409 4.379 -12.845 1.00 95.44 180 SER A C 1
ATOM 1395 O O . SER A 1 180 ? -3.862 4.872 -13.873 1.00 95.44 180 SER A O 1
ATOM 1397 N N . ASN A 1 181 ? -2.539 3.368 -12.872 1.00 94.19 181 ASN A N 1
ATOM 1398 C CA . ASN A 1 181 ? -2.137 2.628 -14.071 1.00 94.19 181 ASN A CA 1
ATOM 1399 C C . ASN A 1 181 ? -2.815 1.250 -14.194 1.00 94.19 181 ASN A C 1
ATOM 1401 O O . ASN A 1 181 ? -2.262 0.354 -14.837 1.00 94.19 181 ASN A O 1
ATOM 1405 N N . ASP A 1 182 ? -3.953 1.061 -13.526 1.00 92.69 182 ASP A N 1
ATOM 1406 C CA . ASP A 1 182 ? -4.766 -0.162 -13.496 1.00 92.69 182 ASP A CA 1
ATOM 1407 C C . ASP A 1 182 ? -4.072 -1.398 -12.895 1.00 92.69 182 ASP A C 1
ATOM 1409 O O . ASP A 1 182 ? -4.592 -2.518 -12.959 1.00 92.69 182 ASP A O 1
ATOM 1413 N N . LYS A 1 183 ? -2.895 -1.232 -12.276 1.00 94.00 183 LYS A N 1
ATOM 1414 C CA . LYS A 1 183 ? -2.275 -2.307 -11.496 1.00 94.00 183 LYS A CA 1
ATOM 1415 C C . LYS A 1 183 ? -2.988 -2.452 -10.162 1.00 94.00 183 LYS A C 1
ATOM 1417 O O . LYS A 1 183 ? -3.318 -1.469 -9.508 1.00 94.00 183 LYS A O 1
ATOM 1422 N N . ASN A 1 184 ? -3.161 -3.697 -9.737 1.00 94.88 184 ASN A N 1
ATOM 1423 C CA . ASN A 1 184 ? -3.825 -4.017 -8.484 1.00 94.88 184 ASN A CA 1
ATOM 1424 C C . ASN A 1 184 ? -2.834 -4.556 -7.462 1.00 94.88 184 ASN A C 1
ATOM 1426 O O . ASN A 1 184 ? -1.898 -5.284 -7.808 1.00 94.88 184 ASN A O 1
ATOM 1430 N N . LYS A 1 185 ? -3.078 -4.221 -6.200 1.00 95.25 185 LYS A N 1
ATOM 1431 C CA . LYS A 1 185 ? -2.363 -4.758 -5.052 1.00 95.25 185 LYS A CA 1
ATOM 1432 C C . LYS A 1 185 ? -3.332 -4.974 -3.903 1.00 95.25 185 LYS A C 1
ATOM 1434 O O . LYS A 1 185 ? -4.352 -4.300 -3.819 1.00 95.25 185 LYS A O 1
ATOM 1439 N N . SER A 1 186 ? -3.008 -5.904 -3.020 1.00 96.38 186 SER A N 1
ATOM 1440 C CA . SER A 1 186 ? -3.822 -6.177 -1.842 1.00 96.38 186 SER A CA 1
ATOM 1441 C C . SER A 1 186 ? -2.977 -6.033 -0.586 1.00 96.38 186 SER A C 1
ATOM 1443 O O . SER A 1 186 ? -1.805 -6.419 -0.577 1.00 96.38 186 SER A O 1
ATOM 1445 N N . ALA A 1 187 ? -3.586 -5.490 0.463 1.00 97.81 187 ALA A N 1
ATOM 1446 C CA . ALA A 1 187 ? -3.023 -5.451 1.801 1.00 97.81 187 ALA A CA 1
ATOM 1447 C C . ALA A 1 187 ? -3.898 -6.270 2.750 1.00 97.81 187 ALA A C 1
ATOM 1449 O O . ALA A 1 187 ? -5.105 -6.051 2.839 1.00 97.81 187 ALA A O 1
ATOM 1450 N N . GLU A 1 188 ? -3.291 -7.200 3.474 1.00 97.94 188 GLU A N 1
ATOM 1451 C CA . GLU A 1 188 ? -3.950 -7.923 4.559 1.00 97.94 188 GLU A CA 1
ATOM 1452 C C . GLU A 1 188 ? -3.992 -7.030 5.801 1.00 97.94 188 GLU A C 1
ATOM 1454 O O . GLU A 1 188 ? -2.960 -6.485 6.202 1.00 97.94 188 GLU A O 1
ATOM 1459 N N . ILE A 1 189 ? -5.165 -6.877 6.417 1.00 97.00 189 ILE A N 1
ATOM 1460 C CA . ILE A 1 189 ? -5.299 -6.133 7.670 1.00 97.00 189 ILE A CA 1
ATOM 1461 C C . ILE A 1 189 ? -4.952 -7.054 8.837 1.00 97.00 189 ILE A C 1
ATOM 1463 O O . ILE A 1 189 ? -5.630 -8.048 9.083 1.00 97.00 189 ILE A O 1
ATOM 1467 N N . ILE A 1 190 ? -3.910 -6.688 9.581 1.00 97.00 190 ILE A N 1
ATOM 1468 C CA . ILE A 1 190 ? -3.391 -7.459 10.716 1.00 97.00 190 ILE A CA 1
ATOM 1469 C C . ILE A 1 190 ? -4.072 -7.039 12.021 1.00 97.00 190 ILE A C 1
ATOM 1471 O O . ILE A 1 190 ? -4.402 -7.877 12.858 1.00 97.00 190 ILE A O 1
ATOM 1475 N N . SER A 1 191 ? -4.287 -5.736 12.215 1.00 94.81 191 SER A N 1
ATOM 1476 C CA . SER A 1 191 ? -4.917 -5.205 13.428 1.00 94.81 191 SER A CA 1
ATOM 1477 C C . SER A 1 191 ? -5.696 -3.919 13.158 1.00 94.81 191 SER A C 1
ATOM 1479 O O . SER A 1 191 ? -5.517 -3.274 12.124 1.00 94.81 191 SER A O 1
ATOM 1481 N N . TYR A 1 192 ? -6.566 -3.544 14.101 1.00 92.75 192 TYR A N 1
ATOM 1482 C CA . TYR A 1 192 ? -7.349 -2.308 14.068 1.00 92.75 192 TYR A CA 1
ATOM 1483 C C . TYR A 1 192 ? -7.130 -1.470 15.332 1.00 92.75 192 TYR A C 1
ATOM 1485 O O . TYR A 1 192 ? -7.013 -2.004 16.438 1.00 92.75 192 TYR A O 1
ATOM 1493 N N . LYS A 1 193 ? -7.191 -0.144 15.176 1.00 90.00 193 LYS A N 1
ATOM 1494 C CA . LYS A 1 193 ? -7.349 0.822 16.268 1.00 90.00 193 LYS A CA 1
ATOM 1495 C C . LYS A 1 193 ? -8.727 1.467 16.139 1.00 90.00 193 LYS A C 1
ATOM 1497 O O . LYS A 1 193 ? -8.937 2.370 15.331 1.00 90.00 193 LYS A O 1
ATOM 1502 N N . GLY A 1 194 ? -9.685 0.979 16.926 1.00 88.56 194 GLY A N 1
ATOM 1503 C CA . GLY A 1 194 ? -11.098 1.290 16.703 1.00 88.56 194 GLY A CA 1
ATOM 1504 C C . GLY A 1 194 ? -11.562 0.690 15.375 1.00 88.56 194 GLY A C 1
ATOM 1505 O O . GLY A 1 194 ? -11.372 -0.501 15.149 1.00 88.56 194 GLY A O 1
ATOM 1506 N N . ASN A 1 195 ? -12.119 1.518 14.488 1.00 87.31 195 ASN A N 1
ATOM 1507 C CA . ASN A 1 195 ? -12.582 1.091 13.161 1.00 87.31 195 ASN A CA 1
ATOM 1508 C C . ASN A 1 195 ? -11.551 1.322 12.040 1.00 87.31 195 ASN A C 1
ATOM 1510 O O . ASN A 1 195 ? -11.844 1.034 10.885 1.00 87.31 195 ASN A O 1
ATOM 1514 N N . VAL A 1 196 ? -10.357 1.829 12.362 1.00 91.75 196 VAL A N 1
ATOM 1515 C CA . VAL A 1 196 ? -9.301 2.133 11.383 1.00 91.75 196 VAL A CA 1
ATOM 1516 C C . VAL A 1 196 ? -8.240 1.025 11.407 1.00 91.75 196 VAL A C 1
ATOM 1518 O O . VAL A 1 196 ? -7.780 0.678 12.502 1.00 91.75 196 VAL A O 1
ATOM 1521 N N . PRO A 1 197 ? -7.831 0.457 10.255 1.00 94.50 197 PRO A N 1
ATOM 1522 C CA . PRO A 1 197 ? -6.714 -0.486 10.185 1.00 94.50 197 PRO A CA 1
ATOM 1523 C C . PRO A 1 197 ? -5.443 0.104 10.804 1.00 94.50 197 PRO A C 1
ATOM 1525 O O . PRO A 1 197 ? -4.982 1.161 10.383 1.00 94.50 197 PRO A O 1
ATOM 1528 N N . SER A 1 198 ? -4.884 -0.565 11.816 1.00 94.88 198 SER A N 1
ATOM 1529 C CA . SER A 1 198 ? -3.695 -0.101 12.542 1.00 94.88 198 SER A CA 1
ATOM 1530 C C . SER A 1 198 ? -2.388 -0.720 12.093 1.00 94.88 198 SER A C 1
ATOM 1532 O O . SER A 1 198 ? -1.338 -0.091 12.235 1.00 94.88 198 SER A O 1
ATOM 1534 N N . GLU A 1 199 ? -2.456 -1.924 11.541 1.00 97.44 199 GLU A N 1
ATOM 1535 C CA . GLU A 1 199 ? -1.324 -2.620 10.952 1.00 97.44 199 GLU A CA 1
ATOM 1536 C C . GLU A 1 199 ? -1.808 -3.391 9.729 1.00 97.44 199 GLU A C 1
ATOM 1538 O O . GLU A 1 199 ? -2.845 -4.060 9.784 1.00 97.44 199 GLU A O 1
ATOM 1543 N N . ILE A 1 200 ? -1.061 -3.288 8.634 1.00 97.75 200 ILE A N 1
ATOM 1544 C CA . ILE A 1 200 ? -1.335 -4.003 7.388 1.00 97.75 200 ILE A CA 1
ATOM 1545 C C . ILE A 1 200 ? -0.064 -4.673 6.877 1.00 97.75 200 ILE A C 1
ATOM 1547 O O . ILE A 1 200 ? 1.052 -4.262 7.207 1.00 97.75 200 ILE A O 1
ATOM 1551 N N . LYS A 1 201 ? -0.235 -5.684 6.033 1.00 97.81 201 LYS A N 1
ATOM 1552 C CA . LYS A 1 201 ? 0.849 -6.409 5.374 1.00 97.81 201 LYS A CA 1
ATOM 1553 C C . LYS A 1 201 ? 0.617 -6.437 3.871 1.00 97.81 201 LYS A C 1
ATOM 1555 O O . LYS A 1 201 ? -0.472 -6.782 3.422 1.00 97.81 201 LYS A O 1
ATOM 1560 N N . ILE A 1 202 ? 1.644 -6.103 3.098 1.00 97.38 202 ILE A N 1
ATOM 1561 C CA . ILE A 1 202 ? 1.601 -6.083 1.634 1.00 97.38 202 ILE A CA 1
ATOM 1562 C C . ILE A 1 202 ? 2.762 -6.921 1.095 1.00 97.38 202 ILE A C 1
ATOM 1564 O O . ILE A 1 202 ? 3.907 -6.709 1.494 1.00 97.38 202 ILE A O 1
ATOM 1568 N N . ASP A 1 203 ? 2.487 -7.820 0.145 1.00 95.56 203 ASP A N 1
ATOM 1569 C CA . ASP A 1 203 ? 3.544 -8.531 -0.585 1.00 95.56 203 ASP A CA 1
ATOM 1570 C C . ASP A 1 203 ? 4.209 -7.595 -1.608 1.00 95.56 203 ASP A C 1
ATOM 1572 O O . ASP A 1 203 ? 3.562 -7.013 -2.482 1.00 95.56 203 ASP A O 1
ATOM 1576 N N . TYR A 1 204 ? 5.521 -7.430 -1.498 1.00 93.19 204 TYR A N 1
ATOM 1577 C CA . TYR A 1 204 ? 6.374 -6.782 -2.488 1.00 93.19 204 TYR A CA 1
ATOM 1578 C C . TYR A 1 204 ? 7.323 -7.818 -3.085 1.00 93.19 204 TYR A C 1
ATOM 1580 O O . TYR A 1 204 ? 8.477 -7.917 -2.682 1.00 93.19 204 TYR A O 1
ATOM 1588 N N . VAL A 1 205 ? 6.836 -8.573 -4.074 1.00 89.56 205 VAL A N 1
ATOM 1589 C CA . VAL A 1 205 ? 7.654 -9.484 -4.897 1.00 89.56 205 VAL A CA 1
ATOM 1590 C C . VAL A 1 205 ? 8.425 -10.479 -4.019 1.00 89.56 205 VAL A C 1
ATOM 1592 O O . VAL A 1 205 ? 9.647 -10.596 -4.100 1.00 89.56 205 VAL A O 1
ATOM 1595 N N . GLY A 1 206 ? 7.708 -11.191 -3.146 1.00 92.94 206 GLY A N 1
ATOM 1596 C CA . GLY A 1 206 ? 8.311 -12.178 -2.247 1.00 92.94 206 GLY A CA 1
ATOM 1597 C C . GLY A 1 206 ? 8.840 -11.607 -0.930 1.00 92.94 206 GLY A C 1
ATOM 1598 O O . GLY A 1 206 ? 9.440 -12.354 -0.160 1.00 92.94 206 GLY A O 1
ATOM 1599 N N . TYR A 1 207 ? 8.585 -10.332 -0.639 1.00 97.00 207 TYR A N 1
ATOM 1600 C CA . TYR A 1 207 ? 8.779 -9.750 0.686 1.00 97.00 207 TYR A CA 1
ATOM 1601 C C . TYR A 1 207 ? 7.436 -9.373 1.311 1.00 97.00 207 TYR A C 1
ATOM 1603 O O . TYR A 1 207 ? 6.707 -8.557 0.752 1.00 97.00 207 TYR A O 1
ATOM 1611 N N . ASP A 1 208 ? 7.147 -9.887 2.503 1.00 97.38 208 ASP A N 1
ATOM 1612 C CA . ASP A 1 208 ? 6.052 -9.379 3.330 1.00 97.38 208 ASP A CA 1
ATOM 1613 C C . ASP A 1 208 ? 6.512 -8.082 3.995 1.00 97.38 208 ASP A C 1
ATOM 1615 O O . ASP A 1 208 ? 7.362 -8.104 4.891 1.00 97.38 208 ASP A O 1
ATOM 1619 N N . VAL A 1 209 ? 5.957 -6.947 3.570 1.00 97.25 209 VAL A N 1
ATOM 1620 C CA . VAL A 1 209 ? 6.235 -5.639 4.174 1.00 97.25 209 VAL A CA 1
ATOM 1621 C C . VAL A 1 209 ? 5.075 -5.248 5.075 1.00 97.25 209 VAL A C 1
ATOM 1623 O O . VAL A 1 209 ? 3.922 -5.221 4.645 1.00 97.25 209 VAL A O 1
ATOM 1626 N N . TYR A 1 210 ? 5.392 -4.936 6.327 1.00 97.19 210 TYR A N 1
ATOM 1627 C CA . TYR A 1 210 ? 4.429 -4.556 7.350 1.00 97.19 210 TYR A CA 1
ATOM 1628 C C . TYR A 1 210 ? 4.437 -3.045 7.533 1.00 97.19 210 TYR A C 1
ATOM 1630 O O . TYR A 1 210 ? 5.501 -2.427 7.671 1.00 97.19 210 TYR A O 1
ATOM 1638 N N . PHE A 1 211 ? 3.238 -2.480 7.588 1.00 97.12 211 PHE A N 1
ATOM 1639 C CA . PHE A 1 211 ? 2.985 -1.061 7.774 1.00 97.12 211 PHE A CA 1
ATOM 1640 C C . PHE A 1 211 ? 2.160 -0.853 9.033 1.00 97.12 211 PHE A C 1
ATOM 1642 O O . PHE A 1 211 ? 1.284 -1.659 9.335 1.00 97.12 211 PHE A O 1
ATOM 1649 N N . LYS A 1 212 ? 2.406 0.245 9.743 1.00 95.69 212 LYS A N 1
ATOM 1650 C CA . LYS A 1 212 ? 1.657 0.631 10.946 1.00 95.69 212 LYS A CA 1
ATOM 1651 C C . LYS A 1 212 ? 1.257 2.099 10.876 1.00 95.69 212 LYS A C 1
ATOM 1653 O O . LYS A 1 212 ? 1.957 2.878 10.231 1.00 95.69 212 LYS A O 1
ATOM 1658 N N . ILE A 1 213 ? 0.179 2.485 11.560 1.00 93.88 213 ILE A N 1
ATOM 1659 C CA . ILE A 1 213 ? -0.173 3.910 11.696 1.00 93.88 213 ILE A CA 1
ATOM 1660 C C . ILE A 1 213 ? 0.934 4.650 12.470 1.00 93.88 213 ILE A C 1
ATOM 1662 O O . ILE A 1 213 ? 1.377 4.177 13.522 1.00 93.88 213 ILE A O 1
ATOM 1666 N N . GLY A 1 214 ? 1.307 5.845 12.003 1.00 76.75 214 GLY A N 1
ATOM 1667 C CA . GLY A 1 214 ? 2.254 6.746 12.678 1.00 76.75 214 GLY A CA 1
ATOM 1668 C C . GLY A 1 214 ? 3.707 6.592 12.215 1.00 76.75 214 GLY A C 1
ATOM 1669 O O . GLY A 1 214 ? 4.032 5.659 11.492 1.00 76.75 214 GLY A O 1
ATOM 1670 N N . SER A 1 215 ? 4.574 7.529 12.619 1.00 51.88 215 SER A N 1
ATOM 1671 C CA . SER A 1 215 ? 5.855 7.814 11.950 1.00 51.88 215 SER A CA 1
ATOM 1672 C C . SER A 1 215 ? 6.768 6.613 11.677 1.00 51.88 215 SER A C 1
ATOM 1674 O O . SER A 1 215 ? 6.949 5.725 12.519 1.00 51.88 215 SER A O 1
ATOM 1676 N N . ALA A 1 216 ? 7.405 6.668 10.500 1.00 53.28 216 ALA A N 1
ATOM 1677 C CA . ALA A 1 216 ? 8.614 5.924 10.173 1.00 53.28 216 ALA A CA 1
ATOM 1678 C C . ALA A 1 216 ? 9.664 6.157 11.273 1.00 53.28 216 ALA A C 1
ATOM 1680 O O . ALA A 1 216 ? 10.102 7.288 11.482 1.00 53.28 216 ALA A O 1
ATOM 1681 N N . ASN A 1 217 ? 10.013 5.097 12.004 1.00 45.81 217 ASN A N 1
ATOM 1682 C CA . ASN A 1 217 ? 11.111 5.115 12.972 1.00 45.81 217 ASN A CA 1
ATOM 1683 C C . ASN A 1 217 ? 12.428 4.785 12.275 1.00 45.81 217 ASN A C 1
ATOM 1685 O O . ASN A 1 217 ? 12.424 3.820 11.476 1.00 45.81 217 ASN A O 1
#